Protein AF-Q49388-F1 (afdb_monomer)

Mean predicted aligned error: 4.58 Å

pLDDT: mean 95.47, std 7.31, range [41.75, 98.88]

Organism: Mycoplasmoides genitalium (NCBI:txid2097)

Foldseek 3Di:
DPDDFPPQDDDVCVLLVHDPQKDWPDWDADPQKIKTKIDGPLADWAADLDDQWCRIATDPVDVRNTFIKIWIWHAPDPPHGDIHTPDIDGDGDDTAHPVNSVCLVPDWDFDDDDPPQDPQLVDFAFAAFQLCVPPNPPCPVCCQVCCVVVVNPPPPGRRHTPGGDQQFHTAIGRPRDDGDPFTDPGRHPHHGRPCPPCCVVPRVVVRCVVDPDDPDD

Secondary structure (DSSP, 8-state):
--PPPTT----HHHHTT--TTEEEEEEEEETTEEEEEEEESS--EEE-SSSSS-SEEE-TTTTT---EEEEEEEE--SSS--EEEEEEEEEPPPP--HHHHHHHHH-EEEPPP-TT--HHHH---B--BHHHHHH-TT-GGGHHHHGGGGT-TT---TT-B--B-SSSBS-EEETTSPPPS---SSTTTSB-TT-HHHIIIIIHHHHHHHSPPP---

Radius of gyration: 26.21 Å; Cα contacts (8 Å, |Δi|>4): 358; chains: 1; bounding box: 69×40×67 Å

Structure (mmCIF, N/CA/C/O backbone):
data_AF-Q49388-F1
#
_entry.id   AF-Q49388-F1
#
loop_
_atom_site.group_PDB
_atom_site.id
_atom_site.type_symbol
_atom_site.label_atom_id
_atom_site.label_alt_id
_atom_site.label_comp_id
_atom_site.label_asym_id
_atom_site.label_entity_id
_atom_site.label_seq_id
_atom_site.pdbx_PDB_ins_code
_atom_site.Cartn_x
_atom_site.Cartn_y
_atom_site.Cartn_z
_atom_site.occupancy
_atom_site.B_iso_or_equiv
_atom_site.auth_seq_id
_atom_site.auth_comp_id
_atom_site.auth_asym_id
_atom_site.auth_atom_id
_atom_site.pdbx_PDB_model_num
ATOM 1 N N . PHE A 1 1 ? 35.455 -17.265 -15.502 1.00 89.88 1 PHE A N 1
ATOM 2 C CA . PHE A 1 1 ? 36.550 -16.302 -15.267 1.00 89.88 1 PHE A CA 1
ATOM 3 C C . PHE A 1 1 ? 36.131 -15.014 -14.565 1.00 89.88 1 PHE A C 1
ATOM 5 O O . PHE A 1 1 ? 37.025 -14.280 -14.186 1.00 89.88 1 PHE A O 1
ATOM 12 N N . ALA A 1 2 ? 34.836 -14.717 -14.358 1.00 93.94 2 ALA A N 1
ATOM 13 C CA . ALA A 1 2 ? 34.412 -13.450 -13.734 1.00 93.94 2 ALA A CA 1
ATOM 14 C C . ALA A 1 2 ? 35.024 -12.195 -14.402 1.00 93.94 2 ALA A C 1
ATOM 16 O O . ALA A 1 2 ? 35.186 -11.153 -13.777 1.00 93.94 2 ALA A O 1
ATOM 17 N N . THR A 1 3 ? 35.363 -12.309 -15.688 1.00 96.50 3 THR A N 1
ATOM 18 C CA . THR A 1 3 ? 35.900 -11.239 -16.521 1.00 96.50 3 THR A CA 1
ATOM 19 C C . THR A 1 3 ? 34.756 -10.653 -17.342 1.00 96.50 3 THR A C 1
ATOM 21 O O . THR A 1 3 ? 34.023 -11.421 -17.976 1.00 96.50 3 THR A O 1
ATOM 24 N N . PRO A 1 4 ? 34.565 -9.325 -17.342 1.00 96.38 4 PRO A N 1
ATOM 25 C CA . PRO A 1 4 ? 33.520 -8.708 -18.145 1.00 96.38 4 PRO A CA 1
ATOM 26 C C . PRO A 1 4 ? 33.794 -8.946 -19.634 1.00 96.38 4 PRO A C 1
ATOM 28 O O . PRO A 1 4 ? 34.931 -8.834 -20.089 1.00 96.38 4 PRO A O 1
ATOM 31 N N . ILE A 1 5 ? 32.749 -9.264 -20.400 1.00 97.44 5 ILE A N 1
ATOM 32 C CA . ILE A 1 5 ? 32.837 -9.286 -21.864 1.00 97.44 5 ILE A CA 1
ATOM 33 C C . ILE A 1 5 ? 32.999 -7.834 -22.332 1.00 97.44 5 ILE A C 1
ATOM 35 O O . ILE A 1 5 ? 32.218 -6.970 -21.921 1.00 97.44 5 ILE A O 1
ATOM 39 N N . THR A 1 6 ? 33.996 -7.561 -23.176 1.00 97.38 6 THR A N 1
ATOM 40 C CA . THR A 1 6 ? 34.232 -6.228 -23.755 1.00 97.38 6 THR A CA 1
ATOM 41 C C . THR A 1 6 ? 32.956 -5.689 -24.408 1.00 97.38 6 THR A C 1
ATOM 43 O O . THR A 1 6 ? 32.236 -6.435 -25.069 1.00 97.38 6 THR A O 1
ATOM 46 N N . ASP A 1 7 ? 32.650 -4.412 -24.164 1.00 95.50 7 ASP A N 1
ATOM 47 C CA . ASP A 1 7 ? 31.480 -3.689 -24.690 1.00 95.50 7 ASP A CA 1
ATOM 48 C C . ASP A 1 7 ? 30.094 -4.269 -24.330 1.00 95.50 7 ASP A C 1
ATOM 50 O O . ASP A 1 7 ? 29.082 -3.864 -24.894 1.00 95.50 7 ASP A O 1
ATOM 54 N N . SER A 1 8 ? 30.004 -5.180 -23.350 1.00 96.62 8 SER A N 1
ATOM 55 C CA . SER A 1 8 ? 28.721 -5.784 -22.939 1.00 96.62 8 SER A CA 1
ATOM 56 C C . SER A 1 8 ? 27.880 -4.924 -21.985 1.00 96.62 8 SER A C 1
ATOM 58 O O . SER A 1 8 ? 26.670 -5.144 -21.855 1.00 96.62 8 SER A O 1
ATOM 60 N N . LYS A 1 9 ? 28.485 -3.930 -21.314 1.00 98.19 9 LYS A N 1
ATOM 61 C CA . LYS A 1 9 ? 27.771 -3.021 -20.403 1.00 98.19 9 LYS A CA 1
ATOM 62 C C . LYS A 1 9 ? 26.791 -2.165 -21.205 1.00 98.19 9 LYS A C 1
ATOM 64 O O . LYS A 1 9 ? 27.202 -1.330 -22.001 1.00 98.19 9 LYS A O 1
ATOM 69 N N . SER A 1 10 ? 25.500 -2.355 -20.953 1.00 97.75 10 SER A N 1
ATOM 70 C CA . SER A 1 10 ? 24.416 -1.698 -21.686 1.00 97.75 10 SER A CA 1
ATOM 71 C C . SER A 1 10 ? 23.504 -0.931 -20.735 1.00 97.75 10 SER A C 1
ATOM 73 O O . SER A 1 10 ? 23.121 -1.455 -19.690 1.00 97.75 10 SER A O 1
ATOM 75 N N . ASP A 1 11 ? 23.126 0.290 -21.109 1.00 98.44 11 ASP A N 1
ATOM 76 C CA . ASP A 1 11 ? 22.053 1.024 -20.439 1.00 98.44 11 ASP A CA 1
ATOM 77 C C . ASP A 1 11 ? 20.701 0.560 -20.998 1.00 98.44 11 ASP A C 1
ATOM 79 O O . ASP A 1 11 ? 20.260 0.989 -22.067 1.00 98.44 11 ASP A O 1
ATOM 83 N N . LEU A 1 12 ? 20.056 -0.362 -20.280 1.00 98.50 12 LEU A N 1
ATOM 84 C CA . LEU A 1 12 ? 18.781 -0.938 -20.702 1.00 98.50 12 LEU A CA 1
ATOM 85 C C . LEU A 1 12 ? 17.610 0.055 -20.591 1.00 98.50 12 LEU A C 1
ATOM 87 O O . LEU A 1 12 ? 16.628 -0.117 -21.308 1.00 98.50 12 LEU A O 1
ATOM 91 N N . VAL A 1 13 ? 17.710 1.093 -19.748 1.00 98.50 13 VAL A N 1
ATOM 92 C CA . VAL A 1 13 ? 16.684 2.148 -19.632 1.00 98.50 13 VAL A CA 1
ATOM 93 C C . VAL A 1 13 ? 16.674 2.979 -20.913 1.00 98.50 13 VAL A C 1
ATOM 95 O O . VAL A 1 13 ? 15.633 3.124 -21.559 1.00 98.50 13 VAL A O 1
ATOM 98 N N . SER A 1 14 ? 17.856 3.435 -21.335 1.00 98.44 14 SER A N 1
ATOM 99 C CA . SER A 1 14 ? 18.034 4.169 -22.590 1.00 98.44 14 SER A CA 1
ATOM 100 C C . SER A 1 14 ? 17.665 3.316 -23.813 1.00 98.44 14 SER A C 1
ATOM 102 O O . SER A 1 14 ? 16.915 3.766 -24.681 1.00 98.44 14 SER A O 1
ATOM 104 N N . LEU A 1 15 ? 18.084 2.042 -23.854 1.00 98.38 15 LEU A N 1
ATOM 105 C CA . LEU A 1 15 ? 17.703 1.113 -24.931 1.00 98.38 15 LEU A CA 1
ATOM 106 C C . LEU A 1 15 ? 16.188 0.873 -25.009 1.00 98.38 15 LEU A C 1
ATOM 108 O O . LEU A 1 15 ? 15.657 0.728 -26.109 1.00 98.38 15 LEU A O 1
ATOM 112 N N . ALA A 1 16 ? 15.488 0.858 -23.871 1.00 98.19 16 ALA A N 1
ATOM 113 C CA . ALA A 1 16 ? 14.030 0.768 -23.801 1.00 98.19 16 ALA A CA 1
ATOM 114 C C . ALA A 1 16 ? 13.306 2.071 -24.189 1.00 98.19 16 ALA A C 1
ATOM 116 O O . ALA A 1 16 ? 12.068 2.102 -24.171 1.00 98.19 16 ALA A O 1
ATOM 117 N N . GLN A 1 17 ? 14.043 3.137 -24.524 1.00 98.25 17 GLN A N 1
ATOM 118 C CA . GLN A 1 17 ? 13.510 4.478 -24.777 1.00 98.25 17 GLN A CA 1
ATOM 119 C C . GLN A 1 17 ? 12.650 4.963 -23.600 1.00 98.25 17 GLN A C 1
ATOM 121 O O . GLN A 1 17 ? 11.503 5.383 -23.768 1.00 98.25 17 GLN A O 1
ATOM 126 N N . LEU A 1 18 ? 13.179 4.805 -22.388 1.00 98.12 18 LEU A N 1
ATOM 127 C CA . LEU A 1 18 ? 12.605 5.327 -21.153 1.00 98.12 18 LEU A CA 1
ATOM 128 C C . LEU A 1 18 ? 13.482 6.480 -20.654 1.00 98.12 18 LEU A C 1
ATOM 130 O O . LEU A 1 18 ? 14.699 6.460 -20.832 1.00 98.12 18 LEU A O 1
ATOM 134 N N . ASP A 1 19 ? 12.866 7.502 -20.062 1.00 97.19 19 ASP A N 1
ATOM 135 C CA . ASP A 1 19 ? 13.609 8.632 -19.500 1.00 97.19 19 ASP A CA 1
ATOM 136 C C . ASP A 1 19 ? 14.359 8.248 -18.208 1.00 97.19 19 ASP A C 1
ATOM 138 O O . ASP A 1 19 ? 14.159 7.175 -17.635 1.00 97.19 19 ASP A O 1
ATOM 142 N N . SER A 1 20 ? 15.219 9.144 -17.724 1.00 97.44 20 SER A N 1
ATOM 143 C CA . SER A 1 20 ? 16.128 8.895 -16.597 1.00 97.44 20 SER A CA 1
ATOM 144 C C . SER A 1 20 ? 15.447 8.641 -15.247 1.00 97.44 20 SER A C 1
ATOM 146 O O . SER A 1 20 ? 16.112 8.204 -14.308 1.00 97.44 20 SER A O 1
ATOM 148 N N . SER A 1 21 ? 14.139 8.887 -15.122 1.00 97.62 21 SER A N 1
ATOM 149 C CA . SER A 1 21 ? 13.388 8.561 -13.904 1.00 97.62 21 SER A CA 1
ATOM 150 C C . SER A 1 21 ? 13.168 7.055 -13.727 1.00 97.62 21 SER A C 1
ATOM 152 O O . SER A 1 21 ? 12.868 6.604 -12.617 1.00 97.62 21 SER A O 1
ATOM 154 N N . TYR A 1 22 ? 13.295 6.275 -14.805 1.00 98.62 22 TYR A N 1
ATOM 155 C CA . TYR A 1 22 ? 13.099 4.833 -14.784 1.00 98.62 22 TYR A CA 1
ATOM 156 C C . TYR A 1 22 ? 14.330 4.095 -14.275 1.00 98.62 22 TYR A C 1
ATOM 158 O O . TYR A 1 22 ? 15.474 4.438 -14.557 1.00 98.62 22 TYR A O 1
ATOM 166 N N . GLN A 1 23 ? 14.069 3.016 -13.549 1.00 98.44 23 GLN A N 1
ATOM 167 C CA . GLN A 1 23 ? 15.083 2.093 -13.064 1.00 98.44 23 GLN A CA 1
ATOM 168 C C . GLN A 1 23 ? 14.613 0.653 -13.241 1.00 98.44 23 GLN A C 1
ATOM 170 O O . GLN A 1 23 ? 13.410 0.364 -13.224 1.00 98.44 23 GLN A O 1
ATOM 175 N N . ILE A 1 24 ? 15.580 -0.251 -13.378 1.00 98.69 24 ILE A N 1
ATOM 176 C CA . ILE A 1 24 ? 15.334 -1.691 -13.379 1.00 98.69 24 ILE A CA 1
ATOM 177 C C . ILE A 1 24 ? 14.835 -2.090 -11.989 1.00 98.69 24 ILE A C 1
ATOM 179 O O . ILE A 1 24 ? 15.461 -1.773 -10.981 1.00 98.69 24 ILE A O 1
ATOM 183 N N . SER A 1 25 ? 13.688 -2.759 -11.947 1.00 98.31 25 SER A N 1
ATOM 184 C CA . SER A 1 25 ? 13.106 -3.314 -10.721 1.00 98.31 25 SER A CA 1
ATOM 185 C C . SER A 1 25 ? 13.390 -4.798 -10.581 1.00 98.31 25 SER A C 1
ATOM 187 O O . SER A 1 25 ? 13.646 -5.253 -9.473 1.00 98.31 25 SER A O 1
ATOM 189 N N . ASP A 1 26 ? 13.328 -5.529 -11.693 1.00 98.75 26 ASP A N 1
ATOM 190 C CA . ASP A 1 26 ? 13.579 -6.965 -11.745 1.00 98.75 26 ASP A CA 1
ATOM 191 C C . ASP A 1 26 ? 13.981 -7.383 -13.167 1.00 98.75 26 ASP A C 1
ATOM 193 O O . ASP A 1 26 ? 13.725 -6.652 -14.133 1.00 98.75 26 ASP A O 1
ATOM 197 N N . GLN A 1 27 ? 14.610 -8.548 -13.301 1.00 98.31 27 GLN A N 1
ATOM 198 C CA . GLN A 1 27 ? 15.023 -9.101 -14.585 1.00 98.31 27 GLN A CA 1
ATOM 199 C C . GLN A 1 27 ? 15.032 -10.633 -14.583 1.00 98.31 27 GLN A C 1
ATOM 201 O O . GLN A 1 27 ? 15.440 -11.269 -13.614 1.00 98.31 27 GLN A O 1
ATOM 206 N N . THR A 1 28 ? 14.638 -11.235 -15.704 1.00 98.69 28 THR A N 1
ATOM 207 C CA . THR A 1 28 ? 14.607 -12.693 -15.876 1.00 98.69 28 THR A CA 1
ATOM 208 C C . THR A 1 28 ? 14.972 -13.106 -17.300 1.00 98.69 28 THR A C 1
ATOM 210 O O . THR A 1 28 ? 14.834 -12.324 -18.239 1.00 98.69 28 THR A O 1
ATOM 213 N N . ILE A 1 29 ? 15.445 -14.340 -17.472 1.00 98.50 29 ILE A N 1
ATOM 214 C CA . ILE A 1 29 ? 15.772 -14.915 -18.781 1.00 98.50 29 ILE A CA 1
ATOM 215 C C . ILE A 1 29 ? 14.695 -15.925 -19.167 1.00 98.50 29 ILE A C 1
ATOM 217 O O . ILE A 1 29 ? 14.408 -16.853 -18.413 1.00 98.50 29 ILE A O 1
ATOM 221 N N . HIS A 1 30 ? 14.138 -15.789 -20.368 1.00 98.31 30 HIS A N 1
ATOM 222 C CA . HIS A 1 30 ? 13.184 -16.741 -20.927 1.00 98.31 30 HIS A CA 1
ATOM 223 C C . HIS A 1 30 ? 13.417 -16.897 -22.430 1.00 98.31 30 HIS A C 1
ATOM 225 O O . HIS A 1 30 ? 13.553 -15.909 -23.145 1.00 98.31 30 HIS A O 1
ATOM 231 N N . ASN A 1 31 ? 13.493 -18.141 -22.915 1.00 97.75 31 ASN A N 1
ATOM 232 C CA . ASN A 1 31 ? 13.782 -18.466 -24.319 1.00 97.75 31 ASN A CA 1
ATOM 233 C C . ASN A 1 31 ? 14.983 -17.693 -24.889 1.00 97.75 31 ASN A C 1
ATOM 235 O O . ASN A 1 31 ? 14.917 -17.157 -25.989 1.00 97.75 31 ASN A O 1
ATOM 239 N N . THR A 1 32 ? 16.080 -17.620 -24.124 1.00 97.06 32 THR A N 1
ATOM 240 C CA . THR A 1 32 ? 17.322 -16.873 -24.437 1.00 97.06 32 THR A CA 1
ATOM 241 C C . THR A 1 32 ? 17.208 -15.343 -24.468 1.00 97.06 32 THR A C 1
ATOM 243 O O . THR A 1 32 ? 18.236 -14.667 -24.504 1.00 97.06 32 THR A O 1
ATOM 246 N N . ASN A 1 33 ? 15.998 -14.792 -24.355 1.00 98.56 33 ASN A N 1
ATOM 247 C CA . ASN A 1 33 ? 15.756 -13.358 -24.249 1.00 98.56 33 ASN A CA 1
ATOM 248 C C . ASN A 1 33 ? 15.779 -12.899 -22.789 1.00 98.56 33 ASN A C 1
ATOM 250 O O . ASN A 1 33 ? 15.451 -13.651 -21.868 1.00 98.56 33 ASN A O 1
ATOM 254 N N . LEU A 1 34 ? 16.155 -11.639 -22.591 1.00 98.75 34 LEU A N 1
ATOM 255 C CA . LEU A 1 34 ? 16.137 -10.955 -21.304 1.00 98.75 34 LEU A CA 1
ATOM 256 C C . LEU A 1 34 ? 14.844 -10.150 -21.179 1.00 98.75 34 LEU A C 1
ATOM 258 O O . LEU A 1 34 ? 14.581 -9.265 -21.986 1.00 98.75 34 LEU A O 1
ATOM 262 N N . PHE A 1 35 ? 14.057 -10.424 -20.149 1.00 98.81 35 PHE A N 1
ATOM 263 C CA . PHE A 1 35 ? 12.873 -9.654 -19.789 1.00 98.81 35 PHE A CA 1
ATOM 264 C C . PHE A 1 35 ? 13.211 -8.775 -18.594 1.00 98.81 35 PHE A C 1
ATOM 266 O O . PHE A 1 35 ? 13.718 -9.270 -17.589 1.00 98.81 35 PHE A O 1
ATOM 273 N N . VAL A 1 36 ? 12.933 -7.478 -18.697 1.00 98.88 36 VAL A N 1
ATOM 274 C CA . VAL A 1 36 ? 13.261 -6.502 -17.653 1.00 98.88 36 VAL A CA 1
ATOM 275 C C . VAL A 1 36 ? 12.023 -5.702 -17.286 1.00 98.88 36 VAL A C 1
ATOM 277 O O . VAL A 1 36 ? 11.348 -5.157 -18.161 1.00 98.88 36 VAL A O 1
ATOM 280 N N . LEU A 1 37 ? 11.742 -5.626 -15.986 1.00 98.88 37 LEU A N 1
ATOM 281 C CA . LEU A 1 37 ? 10.704 -4.777 -15.414 1.00 98.88 37 LEU A CA 1
ATOM 282 C C . LEU A 1 37 ? 11.303 -3.415 -15.048 1.00 98.88 37 LEU A C 1
ATOM 284 O O . LEU A 1 37 ? 12.244 -3.338 -14.257 1.00 98.88 37 LEU A O 1
ATOM 288 N N . PHE A 1 38 ? 10.717 -2.337 -15.563 1.00 98.88 38 PHE A N 1
ATOM 289 C CA . PHE A 1 38 ? 11.093 -0.956 -15.268 1.00 98.88 38 PHE A CA 1
ATOM 290 C C . PHE A 1 38 ? 9.975 -0.226 -14.523 1.00 98.88 38 PHE A C 1
ATOM 292 O O . PHE A 1 38 ? 8.806 -0.338 -14.893 1.00 98.88 38 PHE A O 1
ATOM 299 N N . LYS A 1 39 ? 10.342 0.588 -13.526 1.00 98.50 39 LYS A N 1
ATOM 300 C CA . LYS A 1 39 ? 9.429 1.526 -12.848 1.00 98.50 39 LYS A CA 1
ATOM 301 C C . LYS A 1 39 ? 10.064 2.907 -12.718 1.00 98.50 39 LYS A C 1
ATOM 303 O O . LYS A 1 39 ? 11.280 2.999 -12.546 1.00 98.50 39 LYS A O 1
ATOM 308 N N . SER A 1 40 ? 9.251 3.957 -12.787 1.00 98.12 40 SER A N 1
ATOM 309 C CA . SER A 1 40 ? 9.699 5.342 -12.620 1.00 98.12 40 SER A CA 1
ATOM 310 C C . SER A 1 40 ? 9.630 5.793 -11.160 1.00 98.12 40 SER A C 1
ATOM 312 O O . SER A 1 40 ? 8.723 5.400 -10.428 1.00 98.12 40 SER A O 1
ATOM 314 N N . LYS A 1 41 ? 10.581 6.635 -10.743 1.00 97.38 41 LYS A N 1
ATOM 315 C CA . LYS A 1 41 ? 10.541 7.357 -9.459 1.00 97.38 41 LYS A CA 1
ATOM 316 C C . LYS A 1 41 ? 9.554 8.532 -9.456 1.00 97.38 41 LYS A C 1
ATOM 318 O O . LYS A 1 41 ? 9.158 8.966 -8.382 1.00 97.38 41 LYS A O 1
ATOM 323 N N . ASP A 1 42 ? 9.138 9.000 -10.632 1.00 96.31 42 ASP A N 1
ATOM 324 C CA . ASP A 1 42 ? 8.311 10.203 -10.799 1.00 96.31 42 ASP A CA 1
ATOM 325 C C . ASP A 1 42 ? 6.828 9.870 -11.048 1.00 96.31 42 ASP A C 1
ATOM 327 O O . ASP A 1 42 ? 6.034 10.757 -11.364 1.00 96.31 42 ASP A O 1
ATOM 331 N N . VAL A 1 43 ? 6.442 8.593 -10.943 1.00 97.06 43 VAL A N 1
ATOM 332 C CA . VAL A 1 43 ? 5.050 8.163 -11.116 1.00 97.06 43 VAL A CA 1
ATOM 333 C C . VAL A 1 43 ? 4.154 8.804 -10.057 1.00 97.06 43 VAL A C 1
ATOM 335 O O . VAL A 1 43 ? 4.464 8.782 -8.865 1.00 97.06 43 VAL A O 1
ATOM 338 N N . LYS A 1 44 ? 3.014 9.350 -10.485 1.00 96.31 44 LYS A N 1
ATOM 339 C CA . LYS A 1 44 ? 1.951 9.806 -9.583 1.00 96.31 44 LYS A CA 1
ATOM 340 C C . LYS A 1 44 ? 0.614 9.256 -10.048 1.00 96.31 44 LYS A C 1
ATOM 342 O O . LYS A 1 44 ? 0.274 9.336 -11.229 1.00 96.31 44 LYS A O 1
ATOM 347 N N . LEU A 1 45 ? -0.130 8.706 -9.098 1.00 94.69 45 LEU A N 1
ATOM 348 C CA . LEU A 1 45 ? -1.479 8.196 -9.290 1.00 94.69 45 LEU A CA 1
ATOM 349 C C . LEU A 1 45 ? -2.452 9.048 -8.484 1.00 94.69 45 LEU A C 1
ATOM 351 O O . LEU A 1 45 ? -2.099 9.579 -7.432 1.00 94.69 45 LEU A O 1
ATOM 355 N N . THR A 1 46 ? -3.679 9.149 -8.972 1.00 93.88 46 THR A N 1
ATOM 356 C CA . THR A 1 46 ? -4.784 9.801 -8.273 1.00 93.88 46 THR A CA 1
ATOM 357 C C . THR A 1 46 ? -5.916 8.813 -8.057 1.00 93.88 46 THR A C 1
ATOM 359 O O . THR A 1 46 ? -6.094 7.881 -8.847 1.00 93.88 46 THR A O 1
ATOM 362 N N . TYR A 1 47 ? -6.671 9.036 -6.980 1.00 95.06 47 TYR A N 1
ATOM 363 C CA . TYR A 1 47 ? -7.950 8.386 -6.749 1.00 95.06 47 TYR A CA 1
ATOM 364 C C . TYR A 1 47 ? -9.074 9.426 -6.641 1.00 95.06 47 TYR A C 1
ATOM 366 O O . TYR A 1 47 ? -8.971 10.346 -5.830 1.00 95.06 47 TYR A O 1
ATOM 374 N N . SER A 1 48 ? -10.144 9.271 -7.426 1.00 92.38 48 SER A N 1
ATOM 375 C CA . SER A 1 48 ? -11.378 10.063 -7.322 1.00 92.38 48 SER A CA 1
ATOM 376 C C . SER A 1 48 ? -12.560 9.163 -6.981 1.00 92.38 48 SER A C 1
ATOM 378 O O . SER A 1 48 ? -12.905 8.258 -7.738 1.00 92.38 48 SER A O 1
ATOM 380 N N . SER A 1 49 ? -13.231 9.463 -5.868 1.00 87.06 49 SER A N 1
ATOM 381 C CA . SER A 1 49 ? -14.432 8.752 -5.412 1.00 87.06 49 SER A CA 1
ATOM 382 C C . SER A 1 49 ? -15.652 8.963 -6.314 1.00 87.06 49 SER A C 1
ATOM 384 O O . SER A 1 49 ? -16.586 8.157 -6.277 1.00 87.06 49 SER A O 1
ATOM 386 N N . SER A 1 50 ? -15.651 10.034 -7.112 1.00 83.56 50 SER A N 1
ATOM 387 C CA . SER A 1 50 ? -16.745 10.431 -8.002 1.00 83.56 50 SER A CA 1
ATOM 388 C C . SER A 1 50 ? -16.347 10.309 -9.477 1.00 83.56 50 SER A C 1
ATOM 390 O O . SER A 1 50 ? -15.181 10.501 -9.829 1.00 83.56 50 SER A O 1
ATOM 392 N N . GLY A 1 51 ? -17.324 10.000 -10.337 1.00 71.81 51 GLY A N 1
ATOM 393 C CA . GLY A 1 51 ? -17.126 9.783 -11.776 1.00 71.81 51 GLY A CA 1
ATOM 394 C C . GLY A 1 51 ? -17.311 8.323 -12.197 1.00 71.81 51 GLY A C 1
ATOM 395 O O . GLY A 1 51 ? -17.300 7.414 -11.367 1.00 71.81 51 GLY A O 1
ATOM 396 N N . SER A 1 52 ? -17.538 8.104 -13.496 1.00 60.69 52 SER A N 1
ATOM 397 C CA . SER A 1 52 ? -17.916 6.788 -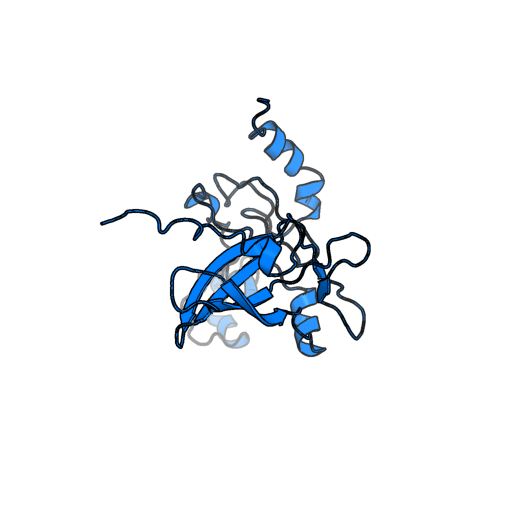14.041 1.00 60.69 52 SER A CA 1
ATOM 398 C C . SER A 1 52 ? -16.762 6.043 -14.713 1.00 60.69 52 SER A C 1
ATOM 400 O O . SER A 1 52 ? -16.860 4.834 -14.857 1.00 60.69 52 SER A O 1
ATOM 402 N N . ASN A 1 53 ? -15.668 6.726 -15.062 1.00 56.12 53 ASN A N 1
ATOM 403 C CA . ASN A 1 53 ? -14.462 6.139 -15.647 1.00 56.12 53 ASN A CA 1
ATOM 404 C C . ASN A 1 53 ? -13.236 6.857 -15.062 1.00 56.12 53 ASN A C 1
ATOM 406 O O . ASN A 1 53 ? -13.254 8.085 -14.979 1.00 56.12 53 ASN A O 1
ATOM 410 N N . ASN A 1 54 ? -12.183 6.109 -14.716 1.00 65.69 54 ASN A N 1
ATOM 411 C CA . ASN A 1 54 ? -10.882 6.603 -14.227 1.00 65.69 54 ASN A CA 1
ATOM 412 C C . ASN A 1 54 ? -10.831 6.994 -12.740 1.00 65.69 54 ASN A C 1
ATOM 414 O O . ASN A 1 54 ? -10.176 7.971 -12.378 1.00 65.69 54 ASN A O 1
ATOM 418 N N . GLN A 1 55 ? -11.477 6.217 -11.864 1.00 86.44 55 GLN A N 1
ATOM 419 C CA . GLN A 1 55 ? -11.352 6.418 -10.417 1.00 86.44 55 GLN A CA 1
ATOM 420 C C . GLN A 1 55 ? -9.906 6.275 -9.964 1.00 86.44 55 GLN A C 1
ATOM 422 O O . GLN A 1 55 ? -9.501 7.038 -9.108 1.00 86.44 55 GLN A O 1
ATOM 427 N N . ILE A 1 56 ? -9.124 5.367 -10.557 1.00 94.31 56 ILE A N 1
ATOM 428 C CA . ILE A 1 56 ? -7.665 5.315 -10.411 1.00 94.31 56 ILE A CA 1
ATOM 429 C C . ILE A 1 56 ? -7.057 5.726 -11.748 1.00 94.31 56 ILE A C 1
ATOM 431 O O . ILE A 1 56 ? -7.389 5.143 -12.778 1.00 94.31 56 ILE A O 1
ATOM 435 N N . SER A 1 57 ? -6.184 6.729 -11.749 1.00 93.62 57 SER A N 1
ATOM 436 C CA . SER A 1 57 ? -5.555 7.213 -12.982 1.00 93.62 57 SER A CA 1
ATOM 437 C C . SER A 1 57 ? -4.179 7.815 -12.738 1.00 93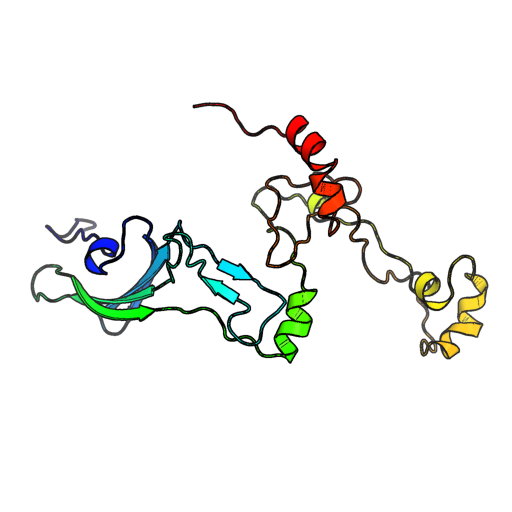.62 57 SER A C 1
ATOM 439 O O . SER A 1 57 ? -3.857 8.235 -11.625 1.00 93.62 57 SER A O 1
ATOM 441 N N . PHE A 1 58 ? -3.358 7.865 -13.785 1.00 94.56 58 PHE A N 1
ATOM 442 C CA . PHE A 1 58 ? -2.125 8.642 -13.768 1.00 94.56 58 PHE A CA 1
ATOM 443 C C . PHE A 1 58 ? -2.431 10.138 -13.706 1.00 94.56 58 PHE A C 1
ATOM 445 O O . PHE A 1 58 ? -3.291 10.630 -14.436 1.00 94.56 58 PHE A O 1
ATOM 452 N N . ASP A 1 59 ? -1.686 10.871 -12.880 1.00 91.06 59 ASP A N 1
ATOM 453 C CA . ASP A 1 59 ? -1.758 12.330 -12.871 1.00 91.06 59 ASP A CA 1
ATOM 454 C C . ASP A 1 59 ? -1.208 12.889 -14.196 1.00 91.06 59 ASP A C 1
ATOM 456 O O . ASP A 1 59 ? -0.008 12.816 -14.476 1.00 91.06 59 ASP A O 1
ATOM 460 N N . SER A 1 60 ? -2.101 13.446 -15.018 1.00 81.94 60 SER A N 1
ATOM 461 C CA . SER A 1 60 ? -1.773 14.028 -16.322 1.00 81.94 60 SER A CA 1
ATOM 462 C C . SER A 1 60 ? -1.327 15.491 -16.253 1.00 81.94 60 SER A C 1
ATOM 464 O O . SER A 1 60 ? -0.916 16.042 -17.271 1.00 81.94 60 SER A O 1
ATOM 466 N N . THR A 1 61 ? -1.443 16.149 -15.095 1.00 79.25 61 THR A N 1
ATOM 467 C CA . THR A 1 61 ? -1.095 17.575 -14.938 1.00 79.25 61 THR A CA 1
ATOM 468 C C . THR A 1 61 ? 0.405 17.798 -14.763 1.00 79.25 61 THR A C 1
ATOM 470 O O . THR A 1 61 ? 0.932 18.861 -15.089 1.00 79.25 61 THR A O 1
ATOM 473 N N . SER A 1 62 ? 1.106 16.768 -14.297 1.00 71.81 62 SER A N 1
ATOM 474 C CA . SER A 1 62 ? 2.559 16.712 -14.170 1.00 71.81 62 SER A CA 1
ATOM 475 C C . SER A 1 62 ? 3.124 15.742 -15.216 1.00 71.81 62 SER A C 1
ATOM 477 O O . SER A 1 62 ? 2.397 14.893 -15.726 1.00 71.81 62 SER A O 1
ATOM 479 N N . GLN A 1 63 ? 4.431 15.778 -15.509 1.00 83.94 63 GLN A N 1
ATOM 480 C CA . GLN A 1 63 ? 5.120 14.708 -16.263 1.00 83.94 63 GLN A CA 1
ATOM 481 C C . GLN A 1 63 ? 5.181 13.390 -15.451 1.00 83.94 63 GLN A C 1
ATOM 483 O O . GLN A 1 63 ? 6.229 12.771 -15.338 1.00 83.94 63 GLN A O 1
ATOM 488 N N . ALA A 1 64 ? 4.074 12.985 -14.832 1.00 89.25 64 ALA A N 1
ATOM 489 C CA . ALA A 1 64 ? 3.964 11.907 -13.860 1.00 89.25 64 ALA A CA 1
ATOM 490 C C . ALA A 1 64 ? 3.164 10.705 -14.385 1.00 89.25 64 ALA A C 1
ATOM 492 O O . ALA A 1 64 ? 3.123 9.659 -13.730 1.00 89.25 64 ALA A O 1
ATOM 493 N N . ASN A 1 65 ? 2.588 10.820 -15.589 1.00 93.44 65 ASN A N 1
ATOM 494 C CA . ASN A 1 65 ? 2.086 9.684 -16.354 1.00 93.44 65 ASN A CA 1
ATOM 495 C C . ASN A 1 65 ? 3.256 8.822 -16.848 1.00 93.44 65 ASN A C 1
ATOM 497 O O . ASN A 1 65 ? 3.724 8.930 -17.982 1.00 93.44 65 ASN A O 1
ATOM 501 N N . LYS A 1 66 ? 3.771 8.012 -15.925 1.00 96.19 66 LYS A N 1
ATOM 502 C CA . LYS A 1 66 ? 4.943 7.160 -16.098 1.00 96.19 66 LYS A CA 1
ATOM 503 C C . LYS A 1 66 ? 4.615 5.731 -15.660 1.00 96.19 66 LYS A C 1
ATOM 505 O O . LYS A 1 66 ? 5.012 5.321 -14.565 1.00 96.19 66 LYS A O 1
ATOM 510 N N . PRO A 1 67 ? 3.850 4.986 -16.479 1.00 97.25 67 PRO A N 1
ATOM 511 C CA . PRO A 1 67 ? 3.489 3.605 -16.184 1.00 97.25 67 PRO A CA 1
ATOM 512 C C . PRO A 1 67 ? 4.733 2.718 -16.110 1.00 97.25 67 PRO A C 1
ATOM 514 O O . PRO A 1 67 ? 5.761 3.006 -16.719 1.00 97.25 67 PRO A O 1
ATOM 517 N N . ALA A 1 68 ? 4.640 1.605 -15.388 1.00 98.56 68 ALA A N 1
ATOM 518 C CA . ALA A 1 68 ? 5.689 0.593 -15.422 1.00 98.56 68 ALA A CA 1
ATOM 519 C C . ALA A 1 68 ? 5.701 -0.135 -16.779 1.00 98.56 68 ALA A C 1
ATOM 521 O O . ALA A 1 68 ? 4.678 -0.226 -17.461 1.00 98.56 68 ALA A O 1
ATOM 522 N N . TYR A 1 69 ? 6.858 -0.681 -17.157 1.00 98.81 69 TYR A N 1
ATOM 523 C CA . TYR A 1 69 ? 7.021 -1.422 -18.409 1.00 98.81 69 TYR A CA 1
ATOM 524 C C . TYR A 1 69 ? 7.726 -2.752 -18.194 1.00 98.81 69 TYR A C 1
ATOM 526 O O . TYR A 1 69 ? 8.698 -2.828 -17.447 1.00 98.81 69 TYR A O 1
ATOM 534 N N . ILE A 1 70 ? 7.296 -3.772 -18.931 1.00 98.81 70 ILE A N 1
ATOM 535 C CA . ILE A 1 70 ? 8.074 -4.991 -19.163 1.00 98.81 70 ILE A CA 1
ATOM 536 C C . ILE A 1 70 ? 8.639 -4.907 -20.578 1.00 98.81 70 ILE A C 1
ATOM 538 O O . ILE A 1 70 ? 7.894 -4.700 -21.536 1.00 98.81 70 ILE A O 1
ATOM 542 N N . VAL A 1 71 ? 9.953 -5.058 -20.721 1.00 98.88 71 VAL A N 1
ATOM 543 C CA . VAL A 1 71 ? 10.630 -4.999 -22.022 1.00 98.88 71 VAL A CA 1
ATOM 544 C C . VAL A 1 71 ? 11.401 -6.284 -22.255 1.00 98.88 71 VAL A C 1
ATOM 546 O O . VAL A 1 71 ? 12.167 -6.727 -21.402 1.00 98.88 71 VAL A O 1
ATOM 549 N N . GLU A 1 72 ? 11.183 -6.873 -23.421 1.00 98.81 72 GLU A N 1
ATOM 550 C CA . GLU A 1 72 ? 11.905 -8.036 -23.916 1.00 98.81 72 GLU A CA 1
ATOM 551 C C . GLU A 1 72 ? 13.099 -7.571 -24.754 1.00 98.81 72 GLU A C 1
ATOM 553 O O . GLU A 1 72 ? 12.938 -6.783 -25.689 1.00 98.81 72 GLU A O 1
ATOM 558 N N . PHE A 1 73 ? 14.286 -8.086 -24.446 1.00 98.81 73 PHE A N 1
ATOM 559 C CA . PHE A 1 73 ? 15.529 -7.834 -25.161 1.00 98.81 73 PHE A CA 1
ATOM 560 C C . PHE A 1 73 ? 16.101 -9.136 -25.724 1.00 98.81 73 PHE A C 1
ATOM 562 O O . PHE A 1 73 ? 16.176 -10.147 -25.029 1.00 98.81 73 PHE A O 1
ATOM 569 N N . THR A 1 74 ? 16.589 -9.085 -26.960 1.00 98.62 74 THR A N 1
ATOM 570 C CA . THR A 1 74 ? 17.344 -10.176 -27.593 1.00 98.62 74 THR A CA 1
ATOM 571 C C . THR A 1 74 ? 18.789 -9.752 -27.811 1.00 98.62 74 THR A C 1
ATOM 573 O O . THR A 1 74 ? 19.060 -8.583 -28.110 1.00 98.62 74 THR A O 1
ATOM 576 N N . ASN A 1 75 ? 19.729 -10.693 -27.710 1.00 98.25 75 ASN A N 1
ATOM 577 C CA . ASN A 1 75 ? 21.074 -10.468 -28.227 1.00 98.25 75 ASN A CA 1
ATOM 578 C C . ASN A 1 75 ? 21.029 -10.549 -29.760 1.00 98.25 75 ASN A C 1
ATOM 580 O O . ASN A 1 75 ? 20.503 -11.507 -30.317 1.00 98.25 75 ASN A O 1
ATOM 584 N N . SER A 1 76 ? 21.550 -9.533 -30.444 1.00 96.88 76 SER A N 1
ATOM 585 C CA . SER A 1 76 ? 21.518 -9.442 -31.910 1.00 96.88 76 SER A CA 1
ATOM 586 C C . SER A 1 76 ? 22.826 -9.850 -32.594 1.00 96.88 76 SER A C 1
ATOM 588 O O . SER A 1 76 ? 22.952 -9.700 -33.808 1.00 96.88 76 SER A O 1
ATOM 590 N N . THR A 1 77 ? 23.807 -10.340 -31.833 1.00 96.62 77 THR A N 1
ATOM 591 C CA . THR A 1 77 ? 25.131 -10.734 -32.332 1.00 96.62 77 THR A CA 1
ATOM 592 C C . THR A 1 77 ? 25.484 -12.161 -31.925 1.00 96.62 77 THR A C 1
ATOM 594 O O . THR A 1 77 ? 25.243 -12.560 -30.791 1.00 96.62 77 THR A O 1
ATOM 597 N N . ASN A 1 78 ? 26.140 -12.901 -32.825 1.00 96.31 78 ASN A N 1
ATOM 598 C CA . ASN A 1 78 ? 26.685 -14.236 -32.530 1.00 96.31 78 ASN A CA 1
ATOM 599 C C . ASN A 1 78 ? 28.020 -14.181 -31.760 1.00 96.31 78 ASN A C 1
ATOM 601 O O . ASN A 1 78 ? 28.431 -15.172 -31.165 1.00 96.31 78 ASN A O 1
ATOM 605 N N . ILE A 1 79 ? 28.706 -13.031 -31.785 1.00 95.44 79 ILE A N 1
ATOM 606 C CA . ILE A 1 79 ? 29.953 -12.762 -31.057 1.00 95.44 79 ILE A CA 1
ATOM 607 C C . ILE A 1 79 ? 29.741 -11.494 -30.231 1.00 95.44 79 ILE A C 1
ATOM 609 O O . ILE A 1 79 ? 29.369 -10.458 -30.779 1.00 95.44 79 ILE A O 1
ATOM 613 N N . GLY A 1 80 ? 29.981 -11.576 -28.923 1.00 95.62 80 GLY A N 1
ATOM 614 C CA . GLY A 1 80 ? 29.712 -10.478 -27.994 1.00 95.62 80 GLY A CA 1
ATOM 615 C C . GLY A 1 80 ? 28.223 -10.308 -27.671 1.00 95.62 80 GLY A C 1
ATOM 616 O O . GLY A 1 80 ? 27.391 -11.163 -27.993 1.00 95.62 80 GLY A O 1
ATOM 617 N N . ILE A 1 81 ? 27.898 -9.201 -27.000 1.00 97.81 81 ILE A N 1
ATOM 618 C CA . ILE A 1 81 ? 26.547 -8.893 -26.523 1.00 97.81 81 ILE A CA 1
ATOM 619 C C . ILE A 1 81 ? 26.098 -7.555 -27.104 1.00 97.81 81 ILE A C 1
ATOM 621 O O . ILE A 1 81 ? 26.688 -6.518 -26.813 1.00 97.81 81 ILE A O 1
ATOM 625 N N . LYS A 1 82 ? 25.020 -7.572 -27.889 1.00 98.12 82 LYS A N 1
ATOM 626 C CA . LYS A 1 82 ? 24.352 -6.370 -28.391 1.00 98.12 82 LYS A CA 1
ATOM 627 C C . LYS A 1 82 ? 22.846 -6.510 -28.232 1.00 98.12 82 LYS A C 1
ATOM 629 O O . LYS A 1 82 ? 22.163 -7.025 -29.125 1.00 98.12 82 LYS A O 1
ATOM 634 N N . TRP A 1 83 ? 22.344 -6.036 -27.095 1.00 98.50 83 TRP A N 1
ATOM 635 C CA . TRP A 1 83 ? 20.921 -6.048 -26.773 1.00 98.50 83 TRP A CA 1
ATOM 636 C C . TRP A 1 83 ? 20.112 -5.177 -27.733 1.00 98.50 83 TRP A C 1
ATOM 638 O O . TRP A 1 83 ? 20.506 -4.063 -28.080 1.00 98.50 83 TRP A O 1
ATOM 648 N N . ARG A 1 84 ? 18.953 -5.685 -28.145 1.00 98.19 84 ARG A N 1
ATOM 649 C CA . ARG A 1 84 ? 17.932 -4.939 -28.884 1.00 98.19 84 ARG A CA 1
ATOM 650 C C . ARG A 1 84 ? 16.569 -5.225 -28.289 1.00 98.19 84 ARG A C 1
ATOM 652 O O . ARG A 1 84 ? 16.285 -6.371 -27.953 1.00 98.19 84 ARG A O 1
ATOM 659 N N . VAL A 1 85 ? 15.737 -4.194 -28.197 1.00 98.56 85 VAL A N 1
ATOM 660 C CA . VAL A 1 85 ? 14.332 -4.344 -27.811 1.00 98.56 85 VAL A CA 1
ATOM 661 C C . VAL A 1 85 ? 13.611 -5.176 -28.868 1.00 98.56 85 VAL A C 1
ATOM 663 O O . VAL A 1 85 ? 13.720 -4.900 -30.061 1.00 98.56 85 VAL A O 1
ATOM 666 N N . VAL A 1 86 ? 12.875 -6.184 -28.412 1.00 98.50 86 VAL A N 1
ATOM 667 C CA . VAL A 1 86 ? 11.970 -7.002 -29.225 1.00 98.50 86 VAL A CA 1
ATOM 668 C C . VAL A 1 86 ? 10.543 -6.499 -29.040 1.00 98.50 86 VAL A C 1
ATOM 670 O O . VAL A 1 86 ? 9.867 -6.177 -30.013 1.00 98.50 86 VAL A O 1
ATOM 673 N N . LYS A 1 87 ? 10.092 -6.399 -27.783 1.00 98.62 87 LYS A N 1
ATOM 674 C CA . LYS A 1 87 ? 8.743 -5.954 -27.409 1.00 98.62 87 LYS A CA 1
ATOM 675 C C . LYS A 1 87 ? 8.778 -5.121 -26.133 1.00 98.62 87 LYS A C 1
ATOM 677 O O . LYS A 1 87 ? 9.638 -5.319 -25.278 1.00 98.62 87 LYS A O 1
ATOM 682 N N . LYS A 1 88 ? 7.817 -4.206 -26.004 1.00 98.69 88 LYS A N 1
ATOM 683 C CA . LYS A 1 88 ? 7.630 -3.315 -24.853 1.00 98.69 88 LYS A CA 1
ATOM 684 C C . LYS A 1 88 ? 6.155 -3.324 -24.468 1.00 98.69 88 LYS A C 1
ATOM 686 O O . LYS A 1 88 ? 5.308 -2.984 -25.288 1.00 98.69 88 LYS A O 1
ATOM 691 N N . TYR A 1 89 ? 5.866 -3.722 -23.237 1.00 98.69 89 TYR A N 1
ATOM 692 C CA . TYR A 1 89 ? 4.515 -3.865 -22.705 1.00 98.69 89 TYR A CA 1
ATOM 693 C C . TYR A 1 89 ? 4.319 -2.883 -21.554 1.00 98.69 89 TYR A C 1
ATOM 695 O O . TYR A 1 89 ? 5.087 -2.901 -20.593 1.00 98.69 89 TYR A O 1
ATOM 703 N N . GLN A 1 90 ? 3.310 -2.024 -21.663 1.00 98.31 90 GLN A N 1
ATOM 704 C CA . GLN A 1 90 ? 2.918 -1.094 -20.607 1.00 98.31 90 GLN A CA 1
ATOM 705 C C . GLN A 1 90 ? 2.040 -1.806 -19.575 1.00 98.31 90 GLN A C 1
ATOM 707 O O . GLN A 1 90 ? 1.150 -2.571 -19.945 1.00 98.31 90 GLN A O 1
ATOM 712 N N . LEU A 1 91 ? 2.268 -1.527 -18.293 1.00 98.19 91 LEU A N 1
ATOM 713 C CA . LEU A 1 91 ? 1.391 -1.938 -17.200 1.00 98.19 91 LEU A CA 1
ATOM 714 C C . LEU A 1 91 ? 0.496 -0.753 -16.826 1.00 98.19 91 LEU A C 1
ATOM 716 O O . LEU A 1 91 ? 0.960 0.205 -16.204 1.00 98.19 91 LEU A O 1
ATOM 720 N N . ASP A 1 92 ? -0.758 -0.799 -17.272 1.00 96.50 92 ASP A N 1
ATOM 721 C CA . ASP A 1 92 ? -1.746 0.256 -17.034 1.00 96.50 92 ASP A CA 1
ATOM 722 C C . ASP A 1 92 ? -2.418 0.130 -15.653 1.00 96.50 92 ASP A C 1
ATOM 724 O O . ASP A 1 92 ? -2.275 -0.882 -14.959 1.00 96.50 92 ASP A O 1
ATOM 728 N N . VAL A 1 93 ? -3.145 1.169 -15.246 1.00 95.31 93 VAL A N 1
ATOM 729 C CA . VAL A 1 93 ? -3.940 1.172 -14.010 1.00 95.31 93 VAL A CA 1
ATOM 730 C C . VAL A 1 93 ? -5.119 0.186 -14.086 1.00 95.31 93 VAL A C 1
ATOM 732 O O . VAL A 1 93 ? -5.612 -0.120 -15.173 1.00 95.31 93 VAL A O 1
ATOM 735 N N . PRO A 1 94 ? -5.602 -0.336 -12.943 1.00 94.69 94 PRO A N 1
ATOM 736 C CA . PRO A 1 94 ? -6.744 -1.243 -12.933 1.00 94.69 94 PRO A CA 1
ATOM 737 C C . PRO A 1 94 ? -8.054 -0.526 -13.290 1.00 94.69 94 PRO A C 1
ATOM 739 O O . PRO A 1 94 ? -8.330 0.574 -12.811 1.00 94.69 94 PRO A O 1
ATOM 742 N N . ASN A 1 95 ? -8.913 -1.209 -14.049 1.00 92.00 95 ASN A N 1
ATOM 743 C CA . ASN A 1 95 ? -10.303 -0.792 -14.235 1.00 92.00 95 ASN A CA 1
ATOM 744 C C . ASN A 1 95 ? -11.089 -0.963 -12.925 1.00 92.00 95 ASN A C 1
ATOM 746 O O . ASN A 1 95 ? -10.960 -1.985 -12.247 1.00 92.00 95 ASN A O 1
ATOM 750 N N . VAL A 1 96 ? -11.947 0.005 -12.598 1.00 92.88 96 VAL A N 1
ATOM 751 C CA . VAL A 1 96 ? -12.749 0.012 -11.366 1.00 92.88 96 VAL A CA 1
ATOM 752 C C . VAL A 1 96 ? -14.234 -0.062 -11.723 1.00 92.88 96 VAL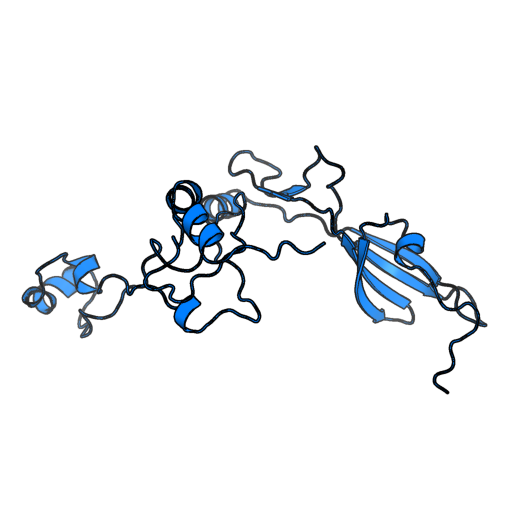 A C 1
ATOM 754 O O . VAL A 1 96 ? -14.760 0.803 -12.417 1.00 92.88 96 VAL A O 1
ATOM 757 N N . SER A 1 97 ? -14.919 -1.110 -11.259 1.00 92.00 97 SER A N 1
ATOM 758 C CA . SER A 1 97 ? -16.375 -1.233 -11.400 1.00 92.00 97 SER A CA 1
ATOM 759 C C . SER A 1 97 ? -17.112 -0.376 -10.368 1.00 92.00 97 SER A C 1
ATOM 761 O O . SER A 1 97 ? -16.542 0.002 -9.346 1.00 92.00 97 SER A O 1
ATOM 763 N N . THR A 1 98 ? -18.408 -0.129 -10.582 1.00 91.25 98 THR A N 1
ATOM 764 C CA . THR A 1 98 ? -19.257 0.601 -9.624 1.00 91.25 98 THR A CA 1
ATOM 765 C C . THR A 1 98 ? -19.214 -0.019 -8.227 1.00 91.25 98 THR A C 1
ATOM 767 O O . THR A 1 98 ? -18.920 0.678 -7.263 1.00 91.25 98 THR A O 1
ATOM 770 N N . THR A 1 99 ? -19.404 -1.338 -8.123 1.00 93.75 99 THR A N 1
ATOM 771 C CA . THR A 1 99 ? -19.376 -2.058 -6.838 1.00 93.75 99 THR A CA 1
ATOM 772 C C . THR A 1 99 ? -17.996 -2.036 -6.183 1.00 93.75 99 THR A C 1
ATOM 774 O O . THR A 1 99 ? -17.891 -1.944 -4.966 1.00 93.75 99 THR A O 1
ATOM 777 N N . MET A 1 100 ? -16.911 -2.094 -6.967 1.00 94.94 100 MET A N 1
ATOM 778 C CA . MET A 1 100 ? -15.568 -1.937 -6.404 1.00 94.94 100 MET A CA 1
ATOM 779 C C . MET A 1 100 ? -15.381 -0.521 -5.851 1.00 94.94 100 MET A C 1
ATOM 781 O O . MET A 1 100 ? -14.851 -0.355 -4.757 1.00 94.94 100 MET A O 1
ATOM 785 N N . ASN A 1 101 ? -15.853 0.497 -6.572 1.00 94.62 101 ASN A N 1
ATOM 786 C CA . ASN A 1 101 ? -15.716 1.884 -6.146 1.00 94.62 101 ASN A CA 1
ATOM 787 C C . ASN A 1 101 ? -16.434 2.168 -4.818 1.00 94.62 101 ASN A C 1
ATOM 789 O O . ASN A 1 101 ? -15.895 2.895 -3.993 1.00 94.62 101 ASN A O 1
ATOM 793 N N . GLU A 1 102 ? -17.597 1.558 -4.573 1.00 94.06 102 GLU A N 1
ATOM 794 C CA . GLU A 1 102 ? -18.298 1.657 -3.280 1.00 94.06 102 GLU A CA 1
ATOM 795 C C . GLU A 1 102 ? -17.401 1.227 -2.107 1.00 94.06 102 GLU A C 1
ATOM 797 O O . GLU A 1 102 ? -17.397 1.865 -1.057 1.00 94.06 102 GLU A O 1
ATOM 802 N N . VAL A 1 103 ? -16.574 0.193 -2.300 1.00 96.25 103 VAL A N 1
ATOM 803 C CA . VAL A 1 103 ? -15.584 -0.233 -1.301 1.00 96.25 103 VAL A CA 1
ATOM 804 C C . VAL A 1 103 ? -14.410 0.742 -1.242 1.00 96.25 103 VAL A C 1
ATOM 806 O O . VAL A 1 103 ? -14.010 1.152 -0.155 1.00 96.25 103 VAL A O 1
ATOM 809 N N . LEU A 1 104 ? -13.851 1.137 -2.391 1.00 96.44 104 LEU A N 1
ATOM 810 C CA . LEU A 1 104 ? -12.674 2.013 -2.445 1.00 96.44 104 LEU A CA 1
ATOM 811 C C . LEU A 1 104 ? -12.930 3.409 -1.851 1.00 96.44 104 LEU A C 1
ATOM 813 O O . LEU A 1 104 ? -11.995 4.045 -1.370 1.00 96.44 104 LEU A O 1
ATOM 817 N N . GLN A 1 105 ? -14.178 3.889 -1.852 1.00 95.31 105 GLN A N 1
ATOM 818 C CA . GLN A 1 105 ? -14.575 5.167 -1.244 1.00 95.31 105 GLN A CA 1
ATOM 819 C C . GLN A 1 105 ? -14.284 5.229 0.261 1.00 95.31 105 GLN A C 1
ATOM 821 O O . GLN A 1 105 ? -13.871 6.277 0.773 1.00 95.31 105 GLN A O 1
ATOM 826 N N . GLU A 1 106 ? -14.448 4.102 0.953 1.00 96.94 106 GLU A N 1
ATOM 827 C CA . GLU A 1 106 ? -14.240 3.989 2.399 1.00 96.94 106 GLU A CA 1
ATOM 828 C C . GLU A 1 106 ? -13.071 3.071 2.778 1.00 96.94 106 GLU A C 1
ATOM 830 O O . GLU A 1 106 ? -12.773 2.905 3.963 1.00 96.94 106 GLU A O 1
ATOM 835 N N . LEU A 1 107 ? -12.364 2.512 1.789 1.00 98.06 107 LEU A N 1
ATOM 836 C CA . LEU A 1 107 ? -11.151 1.742 2.020 1.00 98.06 107 LEU A CA 1
ATOM 837 C C . LEU A 1 107 ? -10.081 2.630 2.661 1.00 98.06 107 LEU A C 1
ATOM 839 O O . LEU A 1 107 ? -9.691 3.669 2.125 1.00 98.06 107 LEU A O 1
ATOM 843 N N . ILE A 1 108 ? -9.563 2.160 3.791 1.00 98.44 108 ILE A N 1
ATOM 844 C CA . ILE A 1 108 ? -8.428 2.750 4.493 1.00 98.44 108 ILE A CA 1
ATOM 845 C C . ILE A 1 108 ? -7.308 1.719 4.610 1.00 98.44 108 ILE A C 1
ATOM 847 O O . ILE A 1 108 ? -7.565 0.538 4.847 1.00 98.44 108 ILE A O 1
ATOM 851 N N . LEU A 1 109 ? -6.063 2.164 4.462 1.00 98.75 109 LEU A N 1
ATOM 852 C CA . LEU A 1 109 ? -4.880 1.310 4.523 1.00 98.75 109 LEU A CA 1
ATOM 853 C C . LEU A 1 109 ? -3.929 1.787 5.620 1.00 98.75 109 LEU A C 1
ATOM 855 O O . LEU A 1 109 ? -3.667 2.986 5.742 1.00 98.75 109 LEU A O 1
ATOM 859 N N . GLU A 1 110 ? -3.415 0.847 6.412 1.00 98.75 110 GLU A N 1
ATOM 860 C CA . GLU A 1 110 ? -2.401 1.120 7.435 1.00 98.75 110 GLU A CA 1
ATOM 861 C C . GLU A 1 110 ? -1.077 1.534 6.784 1.00 98.75 110 GLU A C 1
ATOM 863 O O . GLU A 1 110 ? -0.711 0.998 5.736 1.00 98.75 110 GLU A O 1
ATOM 868 N N . GLN A 1 111 ? -0.351 2.464 7.410 1.00 98.25 111 GLN A N 1
ATOM 869 C CA . GLN A 1 111 ? 1.009 2.807 6.998 1.00 98.25 111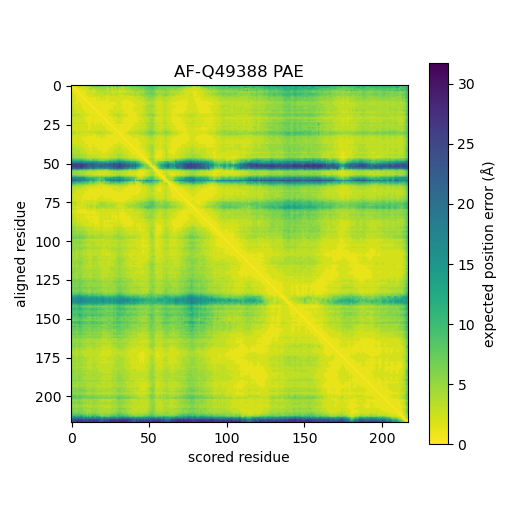 GLN A CA 1
ATOM 870 C C . GLN A 1 111 ? 1.908 1.556 6.981 1.00 98.25 111 GLN A C 1
ATOM 872 O O . GLN A 1 111 ? 1.713 0.645 7.792 1.00 98.25 111 GLN A O 1
ATOM 877 N N . PRO A 1 112 ? 2.881 1.478 6.058 1.00 98.50 112 PRO A N 1
ATOM 878 C CA . PRO A 1 112 ? 3.675 0.271 5.875 1.00 98.50 112 PRO A CA 1
ATOM 879 C C . PRO A 1 112 ? 4.519 -0.055 7.112 1.00 98.50 112 PRO A C 1
ATOM 881 O O . PRO A 1 112 ? 5.073 0.837 7.747 1.00 98.50 112 PRO A O 1
ATOM 884 N N . LEU A 1 113 ? 4.679 -1.351 7.395 1.00 98.44 113 LEU A N 1
ATOM 885 C CA . LEU A 1 113 ? 5.699 -1.838 8.324 1.00 98.44 113 LEU A CA 1
ATOM 886 C C . LEU A 1 113 ? 7.089 -1.500 7.772 1.00 98.44 113 LEU A C 1
ATOM 888 O O . LEU A 1 113 ? 7.386 -1.781 6.607 1.00 98.44 113 LEU A O 1
ATOM 892 N N . THR A 1 114 ? 7.963 -0.967 8.616 1.00 98.31 114 THR A N 1
ATOM 893 C CA . THR A 1 114 ? 9.347 -0.658 8.266 1.00 98.31 114 THR A CA 1
ATOM 894 C C . THR A 1 114 ? 10.328 -1.515 9.057 1.00 98.31 114 THR A C 1
ATOM 896 O O . THR A 1 114 ? 9.978 -2.250 9.979 1.00 98.31 114 THR A O 1
ATOM 899 N N . LYS A 1 115 ? 11.615 -1.402 8.707 1.00 98.25 115 LYS A N 1
ATOM 900 C CA . LYS A 1 115 ? 12.717 -2.043 9.440 1.00 98.25 115 LYS A CA 1
ATOM 901 C C . LYS A 1 115 ? 12.760 -1.645 10.925 1.00 98.25 115 LYS A C 1
ATOM 903 O O . LYS A 1 115 ? 13.401 -2.343 11.708 1.00 98.25 115 LYS A O 1
ATOM 908 N N . TYR A 1 116 ? 12.135 -0.525 11.286 1.00 97.81 116 TYR A N 1
ATOM 909 C CA . TYR A 1 116 ? 12.204 0.077 12.615 1.00 97.81 116 TYR A CA 1
ATOM 910 C C . TYR A 1 116 ? 10.883 0.012 13.382 1.00 97.81 116 TYR A C 1
ATOM 912 O O . TYR A 1 116 ? 10.859 0.394 14.550 1.00 97.81 116 TYR A O 1
ATOM 920 N N . THR A 1 117 ? 9.811 -0.499 12.772 1.00 98.44 117 THR A N 1
ATOM 921 C CA . THR A 1 117 ? 8.524 -0.620 13.454 1.00 98.44 117 THR A CA 1
ATOM 922 C C . THR A 1 117 ? 8.621 -1.604 14.617 1.00 98.44 117 THR A C 1
ATOM 924 O O . THR A 1 117 ? 9.044 -2.753 14.457 1.00 98.44 117 THR A O 1
ATOM 927 N N . LEU A 1 118 ? 8.207 -1.159 15.802 1.00 98.38 118 LEU A N 1
ATOM 928 C CA . LEU A 1 118 ? 8.255 -1.950 17.027 1.00 98.38 118 LEU A CA 1
ATOM 929 C C . LEU A 1 118 ? 6.957 -2.741 17.224 1.00 98.38 118 LEU A C 1
ATOM 931 O O . LEU A 1 118 ? 5.891 -2.374 16.729 1.00 98.38 118 LEU A O 1
ATOM 935 N N . ASN A 1 119 ? 7.007 -3.780 18.062 1.00 98.56 119 ASN A N 1
ATOM 936 C CA . ASN A 1 119 ? 5.795 -4.483 18.502 1.00 98.56 119 ASN A CA 1
ATOM 937 C C . ASN A 1 119 ? 4.785 -3.526 19.158 1.00 98.56 119 ASN A C 1
ATOM 939 O O . ASN A 1 119 ? 3.580 -3.657 18.958 1.00 98.56 119 ASN A O 1
ATOM 943 N N . SER A 1 120 ? 5.276 -2.552 19.930 1.00 98.12 120 SER A N 1
ATOM 944 C CA . SER A 1 120 ? 4.453 -1.522 20.564 1.00 98.12 120 SER A CA 1
ATOM 945 C C . SER A 1 120 ? 3.915 -0.496 19.566 1.00 98.12 120 SER A C 1
ATOM 947 O O . SER A 1 120 ? 2.813 -0.006 19.772 1.00 98.12 120 SER A O 1
ATOM 949 N N . SER A 1 121 ? 4.615 -0.228 18.460 1.00 98.25 121 SER A N 1
ATOM 950 C CA . SER A 1 121 ? 4.107 0.605 17.358 1.00 98.25 121 SER A CA 1
ATOM 951 C C . SER A 1 121 ? 2.900 -0.046 16.678 1.00 98.25 121 SER A C 1
ATOM 953 O O . SER A 1 121 ? 1.903 0.612 16.397 1.00 98.25 121 SER A O 1
ATOM 955 N N . LEU A 1 122 ? 2.962 -1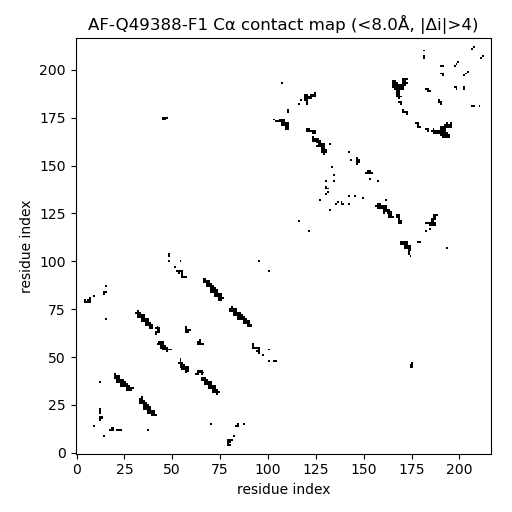.367 16.472 1.00 98.56 122 LEU A N 1
ATOM 956 C CA . LEU A 1 122 ? 1.864 -2.144 15.885 1.00 98.56 122 LEU A CA 1
ATOM 957 C C . LEU A 1 122 ? 0.655 -2.281 16.817 1.00 98.56 122 LEU A C 1
ATOM 959 O O . LEU A 1 122 ? -0.474 -2.439 16.335 1.00 98.56 122 LEU A O 1
ATOM 963 N N . ALA A 1 123 ? 0.891 -2.254 18.132 1.00 98.44 123 ALA A N 1
ATOM 964 C CA . ALA A 1 123 ? -0.146 -2.396 19.141 1.00 98.44 123 ALA A CA 1
ATOM 965 C C . ALA A 1 123 ? -1.179 -1.265 19.039 1.00 98.44 123 ALA A C 1
ATOM 967 O O . ALA A 1 123 ? -0.855 -0.112 18.773 1.00 98.44 123 ALA A O 1
ATOM 968 N N . LYS A 1 124 ? -2.447 -1.610 19.267 1.00 98.69 124 LYS A N 1
ATOM 969 C CA . LYS A 1 124 ? -3.581 -0.680 19.217 1.00 98.69 124 LYS A CA 1
ATOM 970 C C . LYS A 1 124 ? -4.436 -0.855 20.454 1.00 98.69 124 LYS A C 1
ATOM 972 O O . LYS A 1 124 ? -4.485 -1.941 21.037 1.00 98.69 124 LYS A O 1
ATOM 977 N N . GLU A 1 125 ? -5.121 0.210 20.855 1.00 98.31 125 GLU A N 1
ATOM 978 C CA . GLU A 1 125 ? -6.003 0.140 22.013 1.00 98.31 125 GLU A CA 1
ATOM 979 C C . GLU A 1 125 ? -7.128 -0.880 21.767 1.00 98.31 125 GLU A C 1
ATOM 981 O O . GLU A 1 125 ? -7.757 -0.910 20.703 1.00 98.31 125 GLU A O 1
ATOM 986 N N . LYS A 1 126 ? -7.386 -1.734 22.762 1.00 98.12 126 LYS A N 1
ATOM 987 C CA . LYS A 1 126 ? -8.420 -2.766 22.682 1.00 98.12 126 LYS A CA 1
ATOM 988 C C . LYS A 1 126 ? -9.799 -2.132 22.462 1.00 98.12 126 LYS A C 1
ATOM 990 O O . LYS A 1 126 ? -10.147 -1.120 23.070 1.00 98.12 126 LYS A O 1
ATOM 995 N N . GLY A 1 127 ? -10.586 -2.745 21.582 1.00 97.44 127 GLY A N 1
ATOM 996 C CA . GLY A 1 127 ? -11.950 -2.329 21.295 1.00 97.44 127 GLY A CA 1
ATOM 997 C C . GLY A 1 127 ? -12.931 -2.684 22.411 1.00 97.44 127 GLY A C 1
ATOM 998 O O . GLY A 1 127 ? -12.566 -3.131 23.500 1.00 97.44 127 GLY A O 1
ATOM 999 N N . LYS A 1 128 ? -14.214 -2.494 22.107 1.00 97.69 128 LYS A N 1
ATOM 1000 C CA . LYS A 1 128 ? -15.316 -2.881 22.988 1.00 97.69 128 LYS A CA 1
ATOM 1001 C C . LYS A 1 128 ? -15.370 -4.398 23.170 1.00 97.69 128 LYS A C 1
ATOM 1003 O O . LYS A 1 128 ? -14.905 -5.172 22.332 1.00 97.69 128 LYS A O 1
ATOM 1008 N N . THR A 1 129 ? -15.961 -4.827 24.275 1.00 98.19 129 THR A N 1
ATOM 1009 C CA . THR A 1 129 ? -16.346 -6.225 24.477 1.00 98.19 129 THR A CA 1
ATOM 1010 C C . THR A 1 129 ? -17.644 -6.552 23.740 1.00 98.19 129 THR A C 1
ATOM 1012 O O . THR A 1 129 ? -18.462 -5.668 23.480 1.00 98.19 129 THR A O 1
ATOM 1015 N N . GLN A 1 130 ? -17.871 -7.830 23.432 1.00 98.06 130 GLN A N 1
ATOM 1016 C CA . GLN A 1 130 ? -19.079 -8.290 22.743 1.00 98.06 130 GLN A CA 1
ATOM 1017 C C . GLN A 1 130 ? -20.354 -7.858 23.471 1.00 98.06 130 GLN A C 1
ATOM 1019 O O . GLN A 1 130 ? -21.298 -7.388 22.839 1.00 98.06 130 GLN A O 1
ATOM 1024 N N . ARG A 1 131 ? -20.362 -7.935 24.804 1.00 97.62 131 ARG A N 1
ATOM 1025 C CA . ARG A 1 131 ? -21.480 -7.456 25.617 1.00 97.62 131 ARG A CA 1
ATOM 1026 C C . ARG A 1 131 ? -21.712 -5.954 25.471 1.00 97.62 131 ARG A C 1
ATOM 1028 O O . ARG A 1 131 ? -22.855 -5.544 25.336 1.00 97.62 131 ARG A O 1
ATOM 1035 N N . GLU A 1 132 ? -20.662 -5.136 25.505 1.00 97.38 132 GLU A N 1
ATOM 1036 C CA . GLU A 1 132 ? -20.821 -3.683 25.362 1.00 97.38 132 GLU A CA 1
ATOM 1037 C C . GLU A 1 132 ? -21.360 -3.284 23.987 1.00 97.38 132 GLU A C 1
ATOM 1039 O O . GLU A 1 132 ? -22.078 -2.294 23.901 1.00 97.38 132 GLU A O 1
ATOM 1044 N N . VAL A 1 133 ? -21.026 -4.033 22.931 1.00 97.50 133 VAL A N 1
ATOM 1045 C CA . VAL A 1 133 ? -21.538 -3.771 21.577 1.00 97.50 133 VAL A CA 1
ATOM 1046 C C . VAL A 1 133 ? -23.033 -4.059 21.475 1.00 97.50 133 VAL A C 1
ATOM 1048 O O . VAL A 1 133 ? -23.767 -3.235 20.942 1.00 97.50 133 VAL A O 1
ATOM 1051 N N . HIS A 1 134 ? -23.489 -5.204 21.985 1.00 97.56 134 HIS A N 1
ATOM 1052 C CA . HIS A 1 134 ? -24.875 -5.642 21.789 1.00 97.56 134 HIS A CA 1
ATOM 1053 C C . HIS A 1 134 ? -25.826 -5.105 22.863 1.00 97.56 134 HIS A C 1
ATOM 1055 O O . HIS A 1 134 ? -26.963 -4.772 22.552 1.00 97.56 134 HIS A O 1
ATOM 1061 N N . LEU A 1 135 ? -25.367 -5.011 24.118 1.00 96.69 135 LEU A N 1
ATOM 1062 C CA . LEU A 1 135 ? -26.210 -4.648 25.264 1.00 96.69 135 LEU A CA 1
ATOM 1063 C C . LEU A 1 135 ? -25.921 -3.237 25.807 1.00 96.69 135 LEU A C 1
ATOM 1065 O O . LEU A 1 135 ? -26.726 -2.678 26.546 1.00 96.69 135 LEU A O 1
ATOM 1069 N N . GLY A 1 136 ? -24.764 -2.653 25.485 1.00 95.00 136 GLY A N 1
ATOM 1070 C CA . GLY A 1 136 ? -24.330 -1.372 26.041 1.00 95.00 136 GLY A CA 1
ATOM 1071 C C . GLY A 1 136 ? -23.644 -1.471 27.413 1.00 95.00 136 GLY A C 1
ATOM 1072 O O . GLY A 1 136 ? -23.264 -2.542 27.896 1.00 95.00 136 GLY A O 1
ATOM 1073 N N . SER A 1 137 ? -23.423 -0.309 28.036 1.00 93.94 137 SER A N 1
ATOM 1074 C CA . SER A 1 137 ? -22.702 -0.197 29.314 1.00 93.94 137 S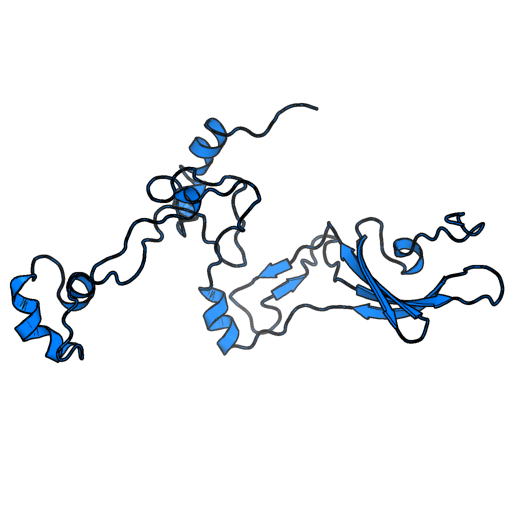ER A CA 1
ATOM 1075 C C . SER A 1 137 ? -23.539 -0.697 30.499 1.00 93.94 137 SER A C 1
ATOM 1077 O O . SER A 1 137 ? -24.753 -0.517 30.534 1.00 93.94 137 SER A O 1
ATOM 1079 N N . GLY A 1 138 ? -22.887 -1.315 31.490 1.00 89.50 138 GLY A N 1
ATOM 1080 C CA . GLY A 1 138 ? -23.522 -1.741 32.747 1.00 89.50 138 GLY A CA 1
ATOM 1081 C C . GLY A 1 138 ? -24.317 -3.054 32.699 1.00 89.50 138 GLY A C 1
ATOM 1082 O O . GLY A 1 138 ? -24.750 -3.532 33.742 1.00 89.50 138 GLY A O 1
ATOM 1083 N N . GLN A 1 139 ? -24.455 -3.703 31.540 1.00 90.12 139 GLN A N 1
ATOM 1084 C CA . GLN A 1 139 ? -25.327 -4.878 31.375 1.00 90.12 139 GLN A CA 1
ATOM 1085 C C . GLN A 1 139 ? -24.673 -6.229 31.719 1.00 90.12 139 GLN A C 1
ATOM 1087 O O . GLN A 1 139 ? -25.039 -7.271 31.173 1.00 90.12 139 GLN A O 1
ATOM 1092 N N . ALA A 1 140 ? -23.682 -6.246 32.619 1.00 87.12 140 ALA A N 1
ATOM 1093 C CA . ALA A 1 140 ? -22.863 -7.432 32.896 1.00 87.12 140 ALA A CA 1
ATOM 1094 C C . ALA A 1 140 ? -23.679 -8.676 33.273 1.00 87.12 140 ALA A C 1
ATOM 1096 O O . ALA A 1 140 ? -23.419 -9.759 32.747 1.00 87.12 140 ALA A O 1
ATOM 1097 N N . ASN A 1 141 ? -24.695 -8.493 34.113 1.00 92.25 141 ASN A N 1
ATOM 1098 C CA . ASN A 1 141 ? -25.518 -9.577 34.646 1.00 92.25 141 ASN A CA 1
ATOM 1099 C C . ASN A 1 141 ? -26.665 -9.988 33.706 1.00 92.25 141 ASN A C 1
ATOM 1101 O O . ASN A 1 141 ? -27.323 -10.992 33.958 1.00 92.25 141 ASN A O 1
ATOM 1105 N N . GLN A 1 142 ? -26.907 -9.242 32.622 1.00 95.44 142 GLN A N 1
ATOM 1106 C CA . GLN A 1 142 ? -28.014 -9.499 31.692 1.00 95.44 142 GLN A CA 1
ATOM 1107 C C . GLN A 1 142 ? -27.605 -10.356 30.484 1.00 95.44 142 GLN A C 1
ATOM 1109 O O . GLN A 1 142 ? -28.461 -10.748 29.693 1.00 95.44 142 GLN A O 1
ATOM 1114 N N . TRP A 1 143 ? -26.318 -10.707 30.364 1.00 97.06 143 TRP A N 1
ATOM 1115 C CA . TRP A 1 143 ? -25.785 -11.451 29.219 1.00 97.06 143 TRP A CA 1
ATOM 1116 C C . TRP A 1 143 ? -26.552 -12.741 28.922 1.00 97.06 143 TRP A C 1
ATOM 1118 O O . TRP A 1 143 ? -27.013 -12.942 27.803 1.00 97.06 143 TRP A O 1
ATOM 1128 N N . THR A 1 144 ? -26.721 -13.605 29.923 1.00 96.94 144 THR A N 1
ATOM 1129 C CA . THR A 1 144 ? -27.362 -14.914 29.735 1.00 96.94 144 THR A CA 1
ATOM 1130 C C . THR A 1 144 ? -28.805 -14.785 29.252 1.00 96.94 144 THR A C 1
ATOM 1132 O O . THR A 1 144 ? -29.239 -15.596 28.437 1.00 96.94 144 THR A O 1
ATOM 1135 N N . SER A 1 145 ? -29.519 -13.758 29.718 1.00 97.19 145 SER A N 1
ATOM 1136 C CA . SER A 1 145 ? -30.931 -13.536 29.401 1.00 97.19 145 SER A CA 1
ATOM 1137 C C . SER A 1 145 ? -31.145 -12.827 28.062 1.00 97.19 145 SER A C 1
ATOM 1139 O O . SER A 1 145 ? -32.181 -13.033 27.440 1.00 97.19 145 SER A O 1
ATOM 1141 N N . GLN A 1 146 ? -30.188 -12.009 27.607 1.00 97.06 146 GLN A N 1
ATOM 1142 C CA . GLN A 1 146 ? -30.339 -11.192 26.394 1.00 97.06 146 GLN A CA 1
ATOM 1143 C C . GLN A 1 146 ? -29.564 -11.708 25.182 1.00 97.06 146 GLN A C 1
ATOM 1145 O O . GLN A 1 146 ? -29.976 -11.434 24.062 1.00 97.06 146 GLN A O 1
ATOM 1150 N N . ARG A 1 147 ? -28.493 -12.499 25.350 1.00 96.81 147 ARG A N 1
ATOM 1151 C CA . ARG A 1 147 ? -27.660 -12.965 24.219 1.00 96.81 147 ARG A CA 1
ATOM 1152 C C . ARG A 1 147 ? -28.465 -13.655 23.109 1.00 96.81 147 ARG A C 1
ATOM 1154 O O . ARG A 1 147 ? -28.138 -13.506 21.939 1.00 96.81 147 ARG A O 1
ATOM 1161 N N . ASN A 1 148 ? -29.547 -14.350 23.459 1.00 97.06 148 ASN A N 1
ATOM 1162 C CA . ASN A 1 148 ? -30.401 -15.041 22.492 1.00 97.06 148 ASN A CA 1
ATOM 1163 C C . ASN A 1 148 ? -31.192 -14.068 21.592 1.00 97.06 148 ASN A C 1
ATOM 1165 O O . ASN A 1 148 ? -31.505 -14.420 20.464 1.00 97.06 148 ASN A O 1
ATOM 1169 N N . GLN A 1 149 ? -31.487 -12.848 22.062 1.00 97.19 149 GLN A N 1
ATOM 1170 C CA . GLN A 1 149 ? -32.172 -11.798 21.285 1.00 97.19 149 GLN A CA 1
ATOM 1171 C C . GLN A 1 149 ? -31.253 -11.129 20.250 1.00 97.19 149 GLN A C 1
ATOM 1173 O O . GLN A 1 149 ? -31.725 -10.383 19.399 1.00 97.19 149 GLN A O 1
ATOM 1178 N N . HIS A 1 150 ? -29.947 -11.396 20.331 1.00 97.25 150 HIS A N 1
ATOM 1179 C CA . HIS A 1 150 ? -28.917 -10.889 19.426 1.00 97.25 150 HIS A CA 1
ATOM 1180 C C . HIS A 1 150 ? -28.234 -12.020 18.646 1.00 97.25 150 HIS A C 1
ATOM 1182 O O . HIS A 1 150 ? -27.082 -11.877 18.251 1.00 97.25 150 HIS A O 1
ATOM 1188 N N . ASP A 1 151 ? -28.897 -13.170 18.499 1.00 98.25 151 ASP A N 1
ATOM 1189 C CA . ASP A 1 151 ? -28.376 -14.354 17.803 1.00 98.25 151 ASP A CA 1
ATOM 1190 C C . ASP A 1 151 ? -27.069 -14.934 18.391 1.00 98.25 151 ASP A C 1
ATOM 1192 O O . ASP A 1 151 ? -26.339 -15.678 17.739 1.00 98.25 151 ASP A O 1
ATOM 1196 N N . LEU A 1 152 ? -26.787 -14.667 19.672 1.00 97.69 152 LEU A N 1
ATOM 1197 C CA . LEU A 1 152 ? -25.597 -15.134 20.401 1.00 97.69 152 LEU A CA 1
ATOM 1198 C C . LEU A 1 152 ? -25.940 -16.271 21.379 1.00 97.69 152 LEU A C 1
ATOM 1200 O O . LEU A 1 152 ? -25.479 -16.306 22.527 1.00 97.69 152 LEU A O 1
ATOM 1204 N N . ASN A 1 153 ? -26.765 -17.216 20.921 1.00 97.44 153 ASN A N 1
ATOM 1205 C CA . ASN A 1 153 ? -27.227 -18.361 21.709 1.00 97.44 153 ASN A CA 1
ATOM 1206 C C . ASN A 1 153 ? -26.054 -19.157 22.301 1.00 97.44 153 ASN A C 1
ATOM 1208 O O . ASN A 1 153 ? -25.073 -19.454 21.623 1.00 97.44 153 ASN A O 1
ATOM 1212 N N . ASN A 1 154 ? -26.151 -19.491 23.592 1.00 97.00 154 ASN A N 1
ATOM 1213 C CA . ASN A 1 154 ? -25.151 -20.271 24.339 1.00 97.00 154 ASN A CA 1
ATOM 1214 C C . ASN A 1 154 ? -23.728 -19.681 24.386 1.00 97.00 154 ASN A C 1
ATOM 1216 O O . ASN A 1 154 ? -22.849 -20.297 24.985 1.00 97.00 154 ASN A O 1
ATOM 1220 N N . ASN A 1 155 ? -23.501 -18.472 23.864 1.00 97.62 155 ASN A N 1
ATOM 1221 C CA . ASN A 1 155 ? -22.173 -17.875 23.805 1.00 97.62 155 ASN A CA 1
ATOM 1222 C C . ASN A 1 155 ? -21.616 -17.602 25.225 1.00 97.62 155 ASN A C 1
ATOM 1224 O O . ASN A 1 155 ? -22.244 -16.862 25.999 1.00 97.62 155 ASN A O 1
ATOM 1228 N N . PRO A 1 156 ? -20.465 -18.194 25.601 1.00 97.50 156 PRO A N 1
ATOM 1229 C CA . PRO A 1 156 ? -19.894 -18.079 26.941 1.00 97.50 156 PRO A CA 1
ATOM 1230 C C . PRO A 1 156 ? -18.918 -16.900 27.095 1.00 97.50 156 PRO A C 1
ATOM 1232 O O . PRO A 1 156 ? -18.262 -16.783 28.128 1.00 97.50 156 PRO A O 1
ATOM 1235 N N . SER A 1 157 ? -18.779 -16.034 26.089 1.00 97.62 157 SER A N 1
ATOM 1236 C CA . SER A 1 157 ? -17.676 -15.072 25.981 1.00 97.62 157 SER A CA 1
ATOM 1237 C C . SER A 1 157 ? -18.143 -13.608 25.900 1.00 97.62 157 SER A C 1
ATOM 1239 O O . SER A 1 157 ? -17.755 -12.892 24.976 1.00 97.62 157 SER A O 1
ATOM 1241 N N . PRO A 1 158 ? -18.895 -13.093 26.898 1.00 96.94 158 PRO A N 1
ATOM 1242 C CA . PRO A 1 158 ? -19.373 -11.704 26.899 1.00 96.94 158 PRO A CA 1
ATOM 1243 C C . PRO A 1 158 ? -18.242 -10.667 26.838 1.00 96.94 158 PRO A C 1
ATOM 1245 O O . PRO A 1 158 ? -18.428 -9.572 26.312 1.00 96.94 158 PRO A O 1
ATOM 1248 N N . ASN A 1 159 ? -17.066 -11.012 27.375 1.00 97.50 159 ASN A N 1
ATOM 1249 C CA . ASN A 1 159 ? -15.893 -10.137 27.448 1.00 97.50 159 ASN A CA 1
ATOM 1250 C C . ASN A 1 159 ? -14.914 -10.328 26.268 1.00 97.50 159 ASN A C 1
ATOM 1252 O O . ASN A 1 159 ? -13.816 -9.764 26.291 1.00 97.50 159 ASN A O 1
ATOM 1256 N N . ALA A 1 160 ? -15.273 -11.126 25.252 1.00 98.19 160 ALA A N 1
ATOM 1257 C CA . ALA A 1 160 ? -14.480 -11.233 24.029 1.00 98.19 160 ALA A CA 1
ATOM 1258 C C . ALA A 1 160 ? -14.365 -9.855 23.363 1.00 98.19 160 ALA A C 1
ATOM 1260 O O . ALA A 1 160 ? -15.353 -9.126 23.275 1.00 98.19 160 ALA A O 1
ATOM 1261 N N . SER A 1 161 ? -13.159 -9.488 22.922 1.00 98.19 161 SER A N 1
ATOM 1262 C CA . SER A 1 161 ? -12.941 -8.231 22.194 1.00 98.19 161 SER A CA 1
ATOM 1263 C C . SER A 1 161 ? -13.632 -8.292 20.839 1.00 98.19 161 SER A C 1
ATOM 1265 O O . SER A 1 161 ? -13.541 -9.315 20.167 1.00 98.19 161 SER A O 1
ATOM 1267 N N . THR A 1 162 ? -14.249 -7.198 20.402 1.00 98.38 162 THR A N 1
ATOM 1268 C CA . THR A 1 162 ? -14.823 -7.097 19.049 1.00 98.38 162 THR A CA 1
ATOM 1269 C C . THR A 1 162 ? -13.860 -6.488 18.033 1.00 98.38 162 THR A C 1
ATOM 1271 O O . THR A 1 162 ? -14.189 -6.395 16.858 1.00 98.38 162 THR A O 1
ATOM 1274 N N . GLY A 1 163 ? -12.676 -6.057 18.474 1.00 98.25 163 GLY A N 1
ATOM 1275 C CA . GLY A 1 163 ? -11.651 -5.474 17.614 1.00 98.25 163 GLY A CA 1
ATOM 1276 C C . GLY A 1 163 ? -10.701 -4.565 18.386 1.00 98.25 163 GLY A C 1
ATOM 1277 O O . GLY A 1 163 ? -10.387 -4.826 19.554 1.00 98.25 163 GLY A O 1
ATOM 1278 N N . PHE A 1 164 ? -10.276 -3.490 17.727 1.00 98.69 164 PHE A N 1
ATOM 1279 C CA . PHE A 1 164 ? -9.367 -2.460 18.226 1.00 98.69 164 PHE A CA 1
ATOM 1280 C C . PHE A 1 164 ? -9.876 -1.067 17.839 1.00 98.69 164 PHE A C 1
ATOM 1282 O O . PHE A 1 164 ? -10.676 -0.922 16.912 1.00 98.69 164 PHE A O 1
ATOM 1289 N N . LYS A 1 165 ? -9.448 -0.038 18.569 1.00 98.56 165 LYS A N 1
ATOM 1290 C CA . LYS A 1 165 ? -9.802 1.351 18.264 1.00 98.56 165 LYS A CA 1
ATOM 1291 C C . LYS A 1 165 ? -8.907 1.908 17.156 1.00 98.56 165 LYS A C 1
ATOM 1293 O O . LYS A 1 165 ? -7.740 1.551 17.053 1.00 98.56 165 LYS A O 1
ATOM 1298 N N . LEU A 1 166 ? -9.467 2.823 16.365 1.00 98.56 166 LEU A N 1
ATOM 1299 C CA . LEU A 1 166 ? -8.792 3.511 15.253 1.00 98.56 166 LEU A CA 1
ATOM 1300 C C . LEU A 1 166 ? -8.552 5.006 15.532 1.00 98.56 166 LEU A C 1
ATOM 1302 O O . LEU A 1 166 ? -8.335 5.774 14.601 1.00 98.56 166 LEU A O 1
ATOM 1306 N N . THR A 1 167 ? -8.653 5.431 16.793 1.00 98.19 167 THR A N 1
ATOM 1307 C CA . THR A 1 167 ? -8.421 6.820 17.234 1.00 98.19 167 THR A CA 1
ATOM 1308 C C . THR A 1 167 ? -6.971 7.084 17.644 1.00 98.19 167 THR A C 1
ATOM 1310 O O . THR A 1 167 ? -6.570 8.236 17.748 1.00 98.19 167 THR A O 1
ATOM 1313 N N . THR A 1 168 ? -6.199 6.024 17.886 1.00 97.69 168 THR A N 1
ATOM 1314 C CA . THR A 1 168 ? -4.769 6.043 18.217 1.00 97.69 168 THR A CA 1
ATOM 1315 C C . THR A 1 168 ? -4.023 5.029 17.347 1.00 97.69 168 THR A C 1
ATOM 1317 O O . THR A 1 168 ? -4.644 4.275 16.588 1.00 97.69 168 THR A O 1
ATOM 1320 N N . GLY A 1 169 ? -2.695 5.025 17.429 1.00 98.31 169 GLY A N 1
ATOM 1321 C CA . GLY A 1 169 ? -1.830 4.083 16.729 1.00 98.31 169 GLY A CA 1
ATOM 1322 C C . GLY A 1 169 ? -1.484 4.489 15.303 1.00 98.31 169 GLY A C 1
ATOM 1323 O O . GLY A 1 169 ? -1.706 5.633 14.886 1.00 98.31 169 GLY A O 1
ATOM 1324 N N . ASN A 1 170 ? -0.913 3.525 14.577 1.00 98.62 170 ASN A N 1
ATOM 1325 C CA . ASN A 1 170 ? -0.481 3.657 13.186 1.00 98.62 170 ASN A CA 1
ATOM 1326 C C . ASN A 1 170 ? -1.547 4.293 12.293 1.00 98.62 170 ASN A C 1
ATOM 1328 O O . ASN A 1 170 ? -2.724 3.936 1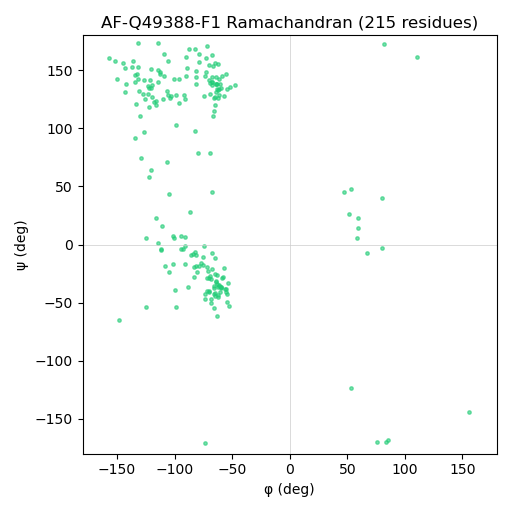2.356 1.00 98.62 170 ASN A O 1
ATOM 1332 N N . ALA A 1 171 ? -1.115 5.207 11.430 1.00 98.81 171 ALA A N 1
ATOM 1333 C CA . ALA A 1 171 ? -1.978 5.934 10.523 1.00 98.81 171 ALA A CA 1
ATOM 1334 C C . ALA A 1 171 ? -2.698 4.993 9.547 1.00 98.81 171 ALA A C 1
ATOM 1336 O O . ALA A 1 171 ? -2.061 4.217 8.839 1.00 98.81 171 ALA A O 1
ATOM 1337 N N . TYR A 1 172 ? -4.020 5.130 9.458 1.00 98.81 172 TYR A N 1
ATOM 1338 C CA . TYR A 1 172 ? -4.829 4.570 8.377 1.00 98.81 172 TYR A CA 1
ATOM 1339 C C . TYR A 1 172 ? -5.278 5.699 7.458 1.00 98.81 172 TYR A C 1
ATOM 1341 O O . TYR A 1 172 ? -5.745 6.731 7.946 1.00 98.81 172 TYR A O 1
ATOM 1349 N N . ARG A 1 173 ? -5.122 5.531 6.147 1.00 98.62 173 ARG A N 1
ATOM 1350 C CA . ARG A 1 173 ? -5.379 6.590 5.161 1.00 98.62 173 ARG A CA 1
ATOM 1351 C C . ARG A 1 173 ? -6.189 6.075 3.982 1.00 98.62 173 ARG A C 1
ATOM 1353 O O . ARG A 1 173 ? -6.040 4.914 3.597 1.00 98.62 173 ARG A O 1
ATOM 1360 N N . LYS A 1 174 ? -7.050 6.933 3.432 1.00 98.06 174 LYS A N 1
ATOM 1361 C CA . LYS A 1 174 ? -7.740 6.672 2.159 1.00 98.06 174 LYS A CA 1
ATOM 1362 C C . LYS A 1 174 ? -6.733 6.672 1.003 1.00 98.06 174 LYS A C 1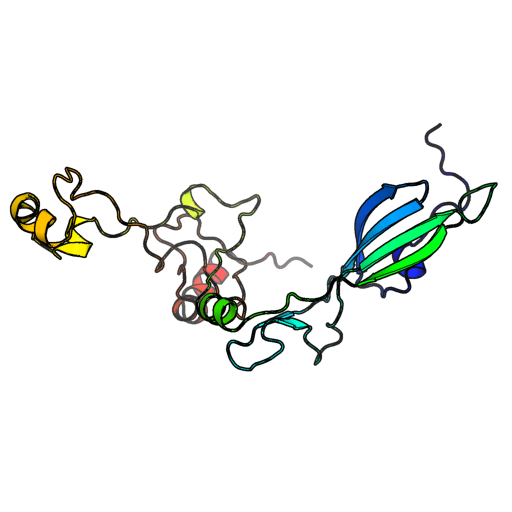
ATOM 1364 O O . LYS A 1 174 ? -5.646 7.226 1.125 1.00 98.06 174 LYS A O 1
ATOM 1369 N N . LEU A 1 175 ? -7.116 6.118 -0.150 1.00 96.81 175 LEU A N 1
ATOM 1370 C CA . LEU A 1 175 ? -6.263 6.074 -1.354 1.00 96.81 175 LEU A CA 1
ATOM 1371 C C . LEU A 1 175 ? -5.798 7.455 -1.849 1.00 96.81 175 LEU A C 1
ATOM 1373 O O . LEU A 1 175 ? -4.758 7.559 -2.491 1.00 96.81 175 LEU A O 1
ATOM 1377 N N . SER A 1 176 ? -6.578 8.503 -1.581 1.00 96.31 176 SER A N 1
ATOM 1378 C CA . SER A 1 176 ? -6.274 9.889 -1.954 1.00 96.31 176 SER A CA 1
ATOM 1379 C C . SER A 1 176 ? -5.508 10.665 -0.874 1.00 96.31 176 SER A C 1
ATOM 1381 O O . SER A 1 176 ? -5.239 11.849 -1.056 1.00 96.31 176 SER A O 1
ATOM 1383 N N . GLU A 1 177 ? -5.217 10.045 0.269 1.00 97.38 177 GLU A N 1
ATOM 1384 C CA . GLU A 1 177 ? -4.486 10.653 1.380 1.00 97.38 177 GLU A CA 1
ATOM 1385 C C . GLU A 1 177 ? -3.054 10.099 1.455 1.00 97.38 177 GLU A C 1
ATOM 1387 O O . GLU A 1 177 ? -2.767 8.995 0.997 1.00 97.38 177 GLU A O 1
ATOM 1392 N N . SER A 1 178 ? -2.151 10.851 2.086 1.00 98.12 178 SER A N 1
ATOM 1393 C CA . SER A 1 178 ? -0.753 10.448 2.273 1.00 98.12 178 SER A CA 1
ATOM 1394 C C . SER A 1 178 ? -0.502 9.912 3.683 1.00 98.12 178 SER A C 1
ATOM 1396 O O . SER A 1 178 ? -1.017 10.447 4.670 1.00 98.12 178 SER A O 1
ATOM 1398 N N . TRP A 1 179 ? 0.335 8.880 3.796 1.00 98.75 179 TRP A N 1
ATOM 1399 C CA . TRP A 1 179 ? 0.857 8.434 5.090 1.00 98.75 179 TRP A CA 1
ATOM 1400 C C . TRP A 1 179 ? 1.899 9.413 5.651 1.00 98.75 179 TRP A C 1
ATOM 1402 O O . TRP A 1 179 ? 2.629 10.037 4.875 1.00 98.75 179 TRP A O 1
ATOM 1412 N N . PRO A 1 180 ? 1.999 9.539 6.987 1.00 98.38 180 PRO A N 1
ATOM 1413 C CA . PRO A 1 180 ? 3.073 10.292 7.619 1.00 98.38 180 PRO A CA 1
ATOM 1414 C C . PRO A 1 180 ? 4.409 9.542 7.527 1.00 98.38 180 PRO A C 1
ATOM 1416 O O . PRO A 1 180 ? 4.447 8.323 7.377 1.00 98.38 180 PRO A O 1
ATOM 1419 N N . ILE A 1 181 ? 5.512 10.275 7.690 1.00 98.12 181 ILE A N 1
ATOM 1420 C CA . ILE A 1 181 ? 6.860 9.691 7.836 1.00 98.12 181 ILE A CA 1
ATOM 1421 C C . ILE A 1 181 ? 7.155 9.207 9.265 1.00 98.12 181 ILE A C 1
ATOM 1423 O O . ILE A 1 181 ? 8.185 8.583 9.505 1.00 98.12 181 ILE A O 1
ATOM 1427 N N . TYR A 1 182 ? 6.275 9.530 10.213 1.00 98.31 182 TYR A N 1
ATOM 1428 C CA . TYR A 1 182 ? 6.430 9.244 11.634 1.00 98.31 182 TYR A CA 1
ATOM 1429 C C . TYR A 1 182 ? 5.688 7.954 12.011 1.00 98.31 182 TYR A C 1
ATOM 1431 O O . TYR A 1 182 ? 4.584 7.696 11.523 1.00 98.31 182 TYR A O 1
ATOM 1439 N N . GLU A 1 183 ? 6.273 7.162 12.911 1.00 98.44 183 GLU A N 1
ATOM 1440 C CA . GLU A 1 183 ? 5.645 5.974 13.505 1.00 98.44 183 GLU A CA 1
ATOM 1441 C C . GLU A 1 183 ? 5.562 6.147 15.030 1.00 98.44 183 GLU A C 1
ATOM 1443 O O . GLU A 1 183 ? 6.550 6.565 15.640 1.00 98.44 183 GLU A O 1
ATOM 1448 N N . PRO A 1 184 ? 4.426 5.834 15.682 1.00 98.19 184 PRO A N 1
ATOM 1449 C CA . PRO A 1 184 ? 4.334 5.902 17.137 1.00 98.19 184 PRO A CA 1
ATOM 1450 C C . PRO A 1 184 ? 5.216 4.829 17.786 1.00 98.19 184 PRO A C 1
ATOM 1452 O O . PRO A 1 184 ? 5.229 3.682 17.346 1.00 98.19 184 PRO A O 1
ATOM 1455 N N . ILE A 1 185 ? 5.906 5.153 18.881 1.00 98.44 185 ILE A N 1
ATOM 1456 C CA . ILE A 1 185 ? 6.654 4.151 19.662 1.00 98.44 185 ILE A CA 1
ATOM 1457 C C . ILE A 1 185 ? 5.685 3.211 20.402 1.00 98.44 185 ILE A C 1
ATOM 1459 O O . ILE A 1 185 ? 5.922 2.005 20.441 1.00 98.44 185 ILE A O 1
ATOM 1463 N N . ASP A 1 186 ? 4.582 3.733 20.952 1.00 98.50 186 ASP A N 1
ATOM 1464 C CA . ASP A 1 186 ? 3.494 2.970 21.579 1.00 98.50 186 ASP A CA 1
ATOM 1465 C C . ASP A 1 186 ? 2.144 3.359 20.948 1.00 98.50 186 ASP A C 1
ATOM 1467 O O . ASP A 1 186 ? 1.494 4.335 21.328 1.00 98.50 186 ASP A O 1
ATOM 1471 N N . GLY A 1 187 ? 1.694 2.564 19.977 1.00 98.56 187 GLY A N 1
ATOM 1472 C CA . GLY A 1 187 ? 0.454 2.794 19.238 1.00 98.56 187 GLY A CA 1
ATOM 1473 C C . GLY A 1 187 ? -0.821 2.634 20.073 1.00 98.56 187 GLY A C 1
ATOM 1474 O O . GLY A 1 187 ? -1.912 2.975 19.615 1.00 98.56 187 GLY A O 1
ATOM 1475 N N . THR A 1 188 ? -0.721 2.172 21.325 1.00 98.38 188 THR A N 1
ATOM 1476 C CA . THR A 1 188 ? -1.863 2.205 22.250 1.00 98.38 188 THR A CA 1
ATOM 1477 C C . THR A 1 188 ? -2.114 3.601 22.820 1.00 98.38 188 THR A C 1
ATOM 1479 O O . THR A 1 188 ? -3.204 3.852 23.336 1.00 98.38 188 THR A O 1
ATOM 1482 N N . LYS A 1 189 ? -1.141 4.516 22.697 1.00 98.00 189 LYS A N 1
ATOM 1483 C CA . LYS A 1 189 ? -1.191 5.878 23.247 1.00 98.00 189 LYS A CA 1
ATOM 1484 C C . LYS A 1 189 ? -0.962 6.954 22.195 1.00 98.00 189 LYS A C 1
ATOM 1486 O O . LYS A 1 189 ? -1.774 7.867 22.098 1.00 98.00 189 LYS A O 1
ATOM 1491 N N . GLN A 1 190 ? 0.136 6.865 21.445 1.00 98.06 190 GLN A N 1
ATOM 1492 C CA . GLN A 1 190 ? 0.482 7.844 20.415 1.00 98.06 190 GLN A CA 1
ATOM 1493 C C . GLN A 1 190 ? -0.150 7.500 19.066 1.00 98.06 190 GLN A C 1
ATOM 1495 O O . GLN A 1 190 ? -0.653 6.396 18.844 1.00 98.06 190 GLN A O 1
ATOM 1500 N N . GLY A 1 191 ? -0.087 8.461 18.144 1.00 97.81 191 GLY A N 1
ATOM 1501 C CA . GLY A 1 191 ? -0.668 8.345 16.813 1.00 97.81 191 GLY A CA 1
ATOM 1502 C C . GLY A 1 191 ? -2.164 8.650 16.804 1.00 97.81 191 GLY A C 1
ATOM 1503 O O . GLY A 1 191 ? -2.796 8.847 17.841 1.00 97.81 191 GLY A O 1
ATOM 1504 N N . LYS A 1 192 ? -2.736 8.714 15.600 1.00 98.62 192 LYS A N 1
ATOM 1505 C CA . LYS A 1 192 ? -4.141 9.106 15.382 1.00 98.62 192 LYS A CA 1
ATOM 1506 C C . LYS A 1 192 ? -4.956 8.087 14.600 1.00 98.62 192 LYS A C 1
ATOM 1508 O O . LYS A 1 192 ? -6.107 8.356 14.266 1.00 98.62 192 LYS A O 1
ATOM 1513 N N . GLY A 1 193 ? -4.397 6.916 14.293 1.00 98.56 193 GLY A N 1
ATOM 1514 C CA . GLY A 1 193 ? -5.130 5.900 13.547 1.00 98.56 193 GLY A CA 1
ATOM 1515 C C . GLY A 1 193 ? -5.699 6.462 12.239 1.00 98.56 193 GLY A C 1
ATOM 1516 O O . GLY A 1 193 ? -4.976 7.041 11.423 1.00 98.56 193 GLY A O 1
ATOM 1517 N N . LYS A 1 194 ? -7.017 6.345 12.057 1.00 98.56 194 LYS A N 1
ATOM 1518 C CA . LYS A 1 194 ? -7.729 6.846 10.868 1.00 98.56 194 LYS A CA 1
ATOM 1519 C C . LYS A 1 194 ? -8.068 8.344 10.903 1.00 98.56 194 LYS A C 1
ATOM 1521 O O . LYS A 1 194 ? -8.622 8.851 9.935 1.00 98.56 194 LYS A O 1
ATOM 1526 N N . ASP A 1 195 ? -7.832 9.036 12.018 1.00 98.50 195 ASP A N 1
ATOM 1527 C CA . ASP A 1 195 ? -8.170 10.454 12.175 1.00 98.50 195 ASP A CA 1
ATOM 1528 C C . ASP A 1 195 ? -7.114 11.347 11.502 1.00 98.50 195 ASP A C 1
ATOM 1530 O O . ASP A 1 195 ? -6.201 11.878 12.138 1.00 98.50 195 ASP A O 1
ATOM 1534 N N . SER A 1 196 ? -7.211 11.468 10.174 1.00 97.44 196 SER A N 1
ATOM 1535 C CA . SER A 1 196 ? -6.308 12.295 9.364 1.00 97.44 196 SER A CA 1
ATOM 1536 C C . SER A 1 196 ? -6.413 13.783 9.717 1.00 97.44 196 SER A C 1
ATOM 1538 O O . SER A 1 196 ? -5.399 14.483 9.736 1.00 97.44 196 SER A O 1
ATOM 1540 N N . SER A 1 197 ? -7.610 14.256 10.081 1.00 98.12 197 SER A N 1
ATOM 1541 C CA . SER A 1 197 ? -7.835 15.642 10.504 1.00 98.12 197 SER A CA 1
ATOM 1542 C C . SER A 1 197 ? -7.117 15.951 11.818 1.00 98.12 197 SER A C 1
ATOM 1544 O O . SER A 1 197 ? -6.282 16.853 11.836 1.00 98.12 197 SER A O 1
ATOM 1546 N N . GLY A 1 198 ? -7.352 15.165 12.875 1.00 97.75 198 GLY A N 1
ATOM 1547 C CA . GLY A 1 198 ? -6.686 15.351 14.170 1.00 97.75 198 GLY A CA 1
ATOM 1548 C C . GLY A 1 198 ? -5.170 15.124 14.130 1.00 97.75 198 GLY A C 1
ATOM 1549 O O . GLY A 1 198 ? -4.434 15.698 14.936 1.00 97.75 198 GLY A O 1
ATOM 1550 N N . TRP A 1 199 ? -4.682 14.321 13.175 1.00 98.19 199 TRP A N 1
ATOM 1551 C CA . TRP A 1 199 ? -3.253 14.220 12.877 1.00 98.19 199 TRP A CA 1
ATOM 1552 C C . TRP A 1 199 ? -2.700 15.556 12.373 1.00 98.19 199 TRP A C 1
ATOM 1554 O O . TRP A 1 199 ? -1.862 16.158 13.039 1.00 98.19 199 TRP A O 1
ATOM 1564 N N . SER A 1 200 ? -3.217 16.037 11.240 1.00 96.62 200 SER A N 1
ATOM 1565 C CA . SER A 1 200 ? -2.700 17.232 10.557 1.00 96.62 200 SER A CA 1
ATOM 1566 C C . SER A 1 200 ? -2.835 18.526 11.369 1.00 96.62 200 SER A C 1
ATOM 1568 O O . SER A 1 200 ? -2.003 19.424 11.260 1.00 96.62 200 SER A O 1
ATOM 1570 N N . SER A 1 201 ? -3.866 18.641 12.212 1.00 96.19 201 SER A N 1
ATOM 1571 C CA . SER A 1 201 ? -4.120 19.863 12.981 1.00 96.19 201 SER A CA 1
ATOM 1572 C C . SER A 1 201 ? -3.301 19.976 14.266 1.00 96.19 201 SER A C 1
ATOM 1574 O O . SER A 1 201 ? -3.237 21.058 14.851 1.00 96.19 201 SER A O 1
ATOM 1576 N N . THR A 1 202 ? -2.762 18.870 14.787 1.00 96.75 202 THR A N 1
ATOM 1577 C CA . THR A 1 202 ? -2.210 18.844 16.151 1.00 96.75 202 THR A CA 1
ATOM 1578 C C . THR A 1 202 ? -1.043 17.875 16.282 1.00 96.75 202 THR A C 1
ATOM 1580 O O . THR A 1 202 ? 0.082 18.310 16.514 1.00 96.75 202 THR A O 1
ATOM 1583 N N . GLU A 1 203 ? -1.287 16.575 16.112 1.00 96.44 203 GLU A N 1
ATOM 1584 C CA . GLU A 1 203 ? -0.300 15.534 16.440 1.00 96.44 203 GLU A CA 1
ATOM 1585 C C . GLU A 1 203 ? 0.920 15.540 15.514 1.00 96.44 203 GLU A C 1
ATOM 1587 O O . GLU A 1 203 ? 2.017 15.195 15.938 1.00 96.44 203 GLU A O 1
ATOM 1592 N N . GLU A 1 204 ? 0.749 15.958 14.258 1.00 97.19 204 GLU A N 1
ATOM 1593 C CA . GLU A 1 204 ? 1.843 16.044 13.290 1.00 97.19 204 GLU A CA 1
ATOM 1594 C C . GLU A 1 204 ? 2.949 17.001 13.756 1.00 97.19 204 GLU A C 1
ATOM 1596 O O . GLU A 1 204 ? 4.134 16.712 13.582 1.00 97.19 204 GLU A O 1
ATOM 1601 N N . ASN A 1 205 ? 2.579 18.113 14.399 1.00 97.25 205 ASN A N 1
ATOM 1602 C CA . ASN A 1 205 ? 3.548 19.071 14.924 1.00 97.25 205 ASN A CA 1
ATOM 1603 C C . ASN A 1 205 ? 4.308 18.506 16.127 1.00 97.25 205 ASN A C 1
ATOM 1605 O O . ASN A 1 205 ? 5.521 18.685 16.208 1.00 97.25 205 ASN A O 1
ATOM 1609 N N . GLU A 1 206 ? 3.624 17.795 17.024 1.00 97.56 206 GLU A N 1
ATOM 1610 C CA . GLU A 1 206 ? 4.278 17.142 18.163 1.00 97.56 206 GLU A CA 1
ATOM 1611 C C . GLU A 1 206 ? 5.241 16.048 17.694 1.00 97.56 206 GLU A C 1
ATOM 1613 O O . GLU A 1 206 ? 6.396 16.024 18.113 1.00 97.56 206 GLU A O 1
ATOM 1618 N N . ALA A 1 207 ? 4.820 15.213 16.738 1.00 97.19 207 ALA A N 1
ATOM 1619 C CA . ALA A 1 207 ? 5.674 14.184 16.149 1.00 97.19 207 ALA A CA 1
ATOM 1620 C C . ALA A 1 207 ? 6.909 14.781 15.457 1.00 97.19 207 ALA A C 1
ATOM 1622 O O . ALA A 1 207 ? 8.015 14.265 15.601 1.00 97.19 207 ALA A O 1
ATOM 1623 N N . LYS A 1 208 ? 6.745 15.895 14.734 1.00 97.62 208 LYS A N 1
ATOM 1624 C CA . LYS A 1 208 ? 7.857 16.599 14.087 1.00 97.62 208 LYS A CA 1
ATOM 1625 C C . LYS A 1 208 ? 8.841 17.206 15.088 1.00 97.62 208 LYS A C 1
ATOM 1627 O O . LYS A 1 208 ? 10.038 17.220 14.807 1.00 97.62 208 LYS A O 1
ATOM 1632 N N . ASN A 1 209 ? 8.346 17.727 16.210 1.00 96.75 209 ASN A N 1
ATOM 1633 C CA . ASN A 1 209 ? 9.178 18.310 17.261 1.00 96.75 209 ASN A CA 1
ATOM 1634 C C . ASN A 1 209 ? 9.950 17.238 18.041 1.00 96.75 209 ASN A C 1
ATOM 1636 O O . ASN A 1 209 ? 11.116 17.452 18.361 1.00 96.75 209 ASN A O 1
ATOM 1640 N N . ASP A 1 210 ? 9.313 16.100 18.325 1.00 97.25 210 ASP A N 1
ATOM 1641 C CA . ASP A 1 210 ? 9.920 14.972 19.040 1.00 97.25 210 ASP A CA 1
ATOM 1642 C C . ASP A 1 210 ? 10.925 14.201 18.167 1.00 97.25 210 ASP A C 1
ATOM 1644 O O . ASP A 1 210 ? 12.032 13.888 18.604 1.00 97.25 210 ASP A O 1
ATOM 1648 N N . ALA A 1 211 ? 10.574 13.954 16.902 1.00 96.44 211 ALA A N 1
ATOM 1649 C CA . ALA A 1 211 ? 11.364 13.160 15.964 1.00 96.44 211 ALA A CA 1
ATOM 1650 C C . ALA A 1 211 ? 11.767 13.967 14.713 1.00 96.44 211 ALA A C 1
ATOM 1652 O O . ALA A 1 211 ? 11.348 13.641 13.598 1.00 96.44 211 ALA A O 1
ATOM 1653 N N . PRO A 1 212 ? 12.584 15.027 14.842 1.00 96.06 212 PRO A N 1
ATOM 1654 C CA . PRO A 1 212 ? 12.974 15.838 13.700 1.00 96.06 212 PRO A CA 1
ATOM 1655 C C . PRO A 1 212 ? 13.805 15.025 12.702 1.00 96.06 212 PRO A C 1
ATOM 1657 O O . PRO A 1 212 ? 14.722 14.285 13.067 1.00 96.06 212 PRO A O 1
ATOM 1660 N N . SER A 1 213 ? 13.520 15.207 11.412 1.00 95.38 213 SER A N 1
ATOM 1661 C CA . SER A 1 213 ? 14.383 14.695 10.348 1.00 95.38 213 SER A CA 1
ATOM 1662 C C . SER A 1 213 ? 15.787 15.281 10.482 1.00 95.38 213 SER A C 1
ATOM 1664 O O . SER A 1 213 ? 15.955 16.448 10.840 1.00 95.38 213 SER A O 1
ATOM 1666 N N . VAL A 1 214 ? 16.806 14.490 10.145 1.00 93.56 214 VAL A N 1
ATOM 1667 C CA . VAL A 1 214 ? 18.191 14.968 10.133 1.00 93.56 214 VAL A CA 1
ATOM 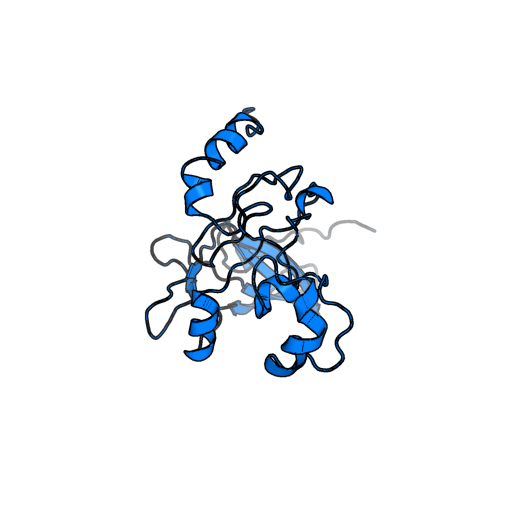1668 C C . VAL A 1 214 ? 18.334 16.173 9.196 1.00 93.56 214 VAL A C 1
ATOM 1670 O O . VAL A 1 214 ? 17.942 16.127 8.032 1.00 93.56 214 VAL A O 1
ATOM 1673 N N . SER A 1 215 ? 18.908 17.258 9.708 1.00 78.12 215 SER A N 1
ATOM 1674 C CA . SER A 1 215 ? 19.278 18.444 8.934 1.00 78.12 215 SER A CA 1
ATOM 1675 C C . SER A 1 215 ? 20.800 18.480 8.770 1.00 78.12 215 SER A C 1
ATOM 1677 O O . SER A 1 215 ? 21.489 19.256 9.430 1.00 78.12 215 SER A O 1
ATOM 1679 N N . GLY A 1 216 ? 21.336 17.578 7.950 1.00 58.28 216 GLY A N 1
ATOM 1680 C CA . GLY A 1 216 ? 22.753 17.543 7.586 1.00 58.28 216 GLY A CA 1
ATOM 1681 C C . GLY A 1 216 ? 22.864 17.451 6.073 1.00 58.28 216 GLY A C 1
ATOM 1682 O O . GLY A 1 216 ? 22.441 16.445 5.505 1.00 58.28 216 GLY A O 1
ATOM 1683 N N . GLY A 1 217 ? 23.339 18.529 5.447 1.00 41.75 217 GLY A N 1
ATOM 1684 C CA . GLY A 1 217 ? 23.672 18.575 4.021 1.00 41.75 217 GLY A CA 1
ATOM 1685 C C . GLY A 1 217 ? 25.073 18.058 3.742 1.00 41.75 217 GLY A C 1
ATOM 1686 O O . GLY A 1 217 ? 25.896 18.059 4.686 1.00 41.75 217 GLY A O 1
#

Sequence (217 aa):
FATPITDSKSDLVSLAQLDSSYQISDQTIHNTNLFVLFKSKDVKLTYSSSGSNNQISFDSTSQANKPAYIVEFTNSTNIGIKWRVVKKYQLDVPNVSTTMNEVLQELILEQPLTKYTLNSSLAKEKGKTQREVHLGSGQANQWTSQRNQHDLNNNPSPNASTGFKLTTGNAYRKLSESWPIYEPIDGTKQGKGKDSSGWSSTEENEAKNDAPSVSGG

Solvent-accessible surface area (backbone atoms only — not comparable to full-atom values): 13036 Å² total; per-residue (Å²): 132,96,66,81,64,78,80,46,85,70,66,61,47,61,67,66,73,46,63,89,55,44,42,82,75,48,76,49,78,56,95,89,23,41,38,36,36,34,40,41,78,57,49,39,75,45,53,43,87,70,82,90,76,66,42,50,36,59,35,77,92,50,100,13,67,44,66,34,35,43,35,35,29,36,68,77,44,97,74,69,56,42,78,40,74,75,49,76,44,77,51,75,77,71,88,74,51,74,74,53,44,65,50,56,64,73,39,65,46,69,56,80,88,54,100,77,65,43,76,43,17,73,33,50,36,77,34,55,30,46,39,44,72,77,69,34,84,90,44,77,89,46,46,86,80,45,30,57,83,69,78,39,63,90,65,88,54,55,76,41,68,73,53,60,47,52,68,28,5,57,46,28,32,41,79,73,50,79,75,74,98,74,77,35,72,42,1,58,71,36,53,29,10,55,39,59,64,63,25,72,77,49,49,50,59,54,51,44,69,76,60,60,76,87,90,77,135

Nearest PDB structures (foldseek):
  6se7-assembly1_A  TM=9.954E-01  e=1.269E-30  Mycoplasmoides genitalium G37
  6se5-assembly1_A  TM=9.944E-01  e=2.666E-30  Mycoplasmoides genitalium G37
  8pbz-assembly1_D  TM=9.972E-01  e=3.165E-30  Mycoplasmoides genitalium G37
  8pc0-assembly1_A  TM=9.972E-01  e=4.211E-30  Mycoplasmoides genitalium G37
  6r41-assembly1_A  TM=9.971E-01  e=4.458E-30  Mycoplasmoides genitalium G37